Protein AF-A0A286FG93-F1 (afdb_monomer)

Foldseek 3Di:
DWWKKKKFAFAQQATDFFDPVLVCVLQQVFWVVGADPDAGDQKTKGADPVRWIWIWHDHRRMIITTPGDADCSLQSSLSSCVVRVIWMGTPPWQIEHQDLVSLSRHNDPVNSVRHDHDHPVRRGSVVVCCGNPNDPDDPDADDADDAPAEPCPPFKDADQAAAPQPRDRRRMWGRAQKDAPQQDRTRHGLVCLQVLSSCVPGVIFQADAEDDDAPPVQVCCNTRRDHHDHAPDRDYFYDDPRHTWHWDDFDDPPPHRQKTWTAHPPPRDIDMDGPDD

Sequence (277 aa):
MSYPIHVLKFRDGEPVPMKEAVIREVLGPVTVGGMPDRGLPEWWNLRTPDGGEAEVYGDATSLSFTHVSSGLVLDALAELARRAGAVIMPHECPVLLQREHDRRHLPDDDMRAHAVVVPHAGWSGRAIEQVVRPLPEPPQRPVLPRFAYHSLVGVVAPADEPCVCCGQVRGWVYTGPVFGAEAPDAGICPYCIAFGKAAARYGATFNDVIDGDVPDEVARGILERTPGIPSWQSPRWLTHCGDAAEYLEALDADGQPASYLFRCRVCGTSLAYSDFT

Nearest PDB structures (foldseek):
  5utx-assembly1_B  TM=7.882E-01  e=4.533E+00  Vibrio vulnificus CMCP6
  7kek-assembly1_F  TM=3.414E-01  e=3.427E-01  Tetrahymena thermophila
  7z9d-assembly1_A  TM=2.743E-01  e=4.627E-01  Deinococcus radiodurans R1 = ATCC 13939 = DSM 20539
  7s77-assembly2_B  TM=3.037E-01  e=1.010E+00  Homo sapiens
  7b5h-assembly1_AD  TM=2.451E-01  e=2.342E+00  Nostoc sp. PCC 7120 = FACHB-418

Solvent-accessible surface area (backbone atoms only — not comparable to full-atom values): 15339 Å² total; per-residue (Å²): 136,67,69,42,35,32,45,35,22,58,53,82,35,39,76,37,69,38,58,60,68,55,52,44,70,55,47,32,87,28,27,61,93,53,67,66,98,69,72,78,62,70,59,52,42,38,46,34,98,88,70,12,33,29,39,38,35,53,50,54,41,42,34,39,33,30,63,66,40,71,60,61,39,33,33,47,54,36,50,38,24,61,76,55,66,28,31,41,39,41,65,100,43,62,34,40,29,61,43,74,80,57,43,74,18,43,67,48,71,66,60,41,73,55,39,42,68,39,46,74,95,58,60,36,19,65,51,52,40,47,63,80,55,58,68,78,75,75,79,83,58,65,83,77,77,86,46,92,44,38,69,61,66,92,27,64,43,85,33,81,62,53,16,74,75,77,66,49,64,52,40,40,28,34,68,35,53,62,43,42,97,69,37,67,84,60,43,41,27,59,61,35,32,61,70,32,48,39,22,75,73,30,64,22,28,25,48,84,44,66,50,69,80,53,55,70,70,55,51,49,39,46,26,31,29,29,83,22,78,82,59,96,64,89,60,68,44,53,51,47,97,67,36,68,26,21,40,55,47,69,43,56,86,82,86,48,78,45,30,42,39,29,30,24,78,86,83,62,51,77,44,73,56,54,90,74,130

Secondary structure (DSSP, 8-state):
-PPPEEEEEEETTEEEPPPHHHHHHHHGGGBTT---SSS--SEEEEE-TTS-EEEEEE-SSEEEEESPPSSHHHHHHHHHHHHHT-EEEETTSPPEES-GGGGGGSSSHHHHHH-EE--TTT-SHHHHHHHHSPPPPPP-PPPPPPBTTB--TTSEEE--SBPTTT--B-SEEE-S--B-TTS-SS---HHHHHTTHHHHHH--BS--EEES---HHHHHHHHHHSPPP--SS--EEEEETTEEPEEEEEEESSSSEEEEEEE-TTT--EEEEES--

pLDDT: mean 92.21, std 9.29, range [46.75, 98.31]

Radius of gyration: 30.65 Å; Cα contacts (8 Å, |Δi|>4): 588; chains: 1; bounding box: 71×35×83 Å

Structure (mmCIF, N/CA/C/O backbone):
data_AF-A0A286FG93-F1
#
_entry.id   AF-A0A286FG93-F1
#
loop_
_atom_site.group_PDB
_atom_site.id
_atom_site.type_symbol
_atom_site.label_atom_id
_atom_site.label_alt_id
_atom_site.label_comp_id
_atom_site.label_asym_id
_atom_site.label_entity_id
_atom_site.label_seq_id
_atom_site.pdbx_PDB_ins_code
_atom_site.Cartn_x
_atom_site.Cartn_y
_atom_site.Cartn_z
_atom_site.occupancy
_atom_site.B_iso_or_equiv
_atom_site.auth_seq_id
_atom_site.auth_comp_id
_atom_site.auth_asym_id
_atom_site.auth_atom_id
_atom_site.pdbx_PDB_model_num
ATOM 1 N N . MET A 1 1 ? -10.179 16.023 19.016 1.00 48.09 1 MET A N 1
ATOM 2 C CA . MET A 1 1 ? -11.496 15.391 19.234 1.00 48.09 1 MET A CA 1
ATOM 3 C C . MET A 1 1 ? -11.282 13.894 19.150 1.00 48.09 1 MET A C 1
ATOM 5 O O . MET A 1 1 ? -10.662 13.468 18.183 1.00 48.09 1 MET A O 1
ATOM 9 N N . SER A 1 2 ? -11.664 13.126 20.172 1.00 72.19 2 SER A N 1
ATOM 10 C CA . SER A 1 2 ? -11.659 11.665 20.077 1.00 72.19 2 SER A CA 1
ATOM 11 C C . SER A 1 2 ? -13.006 11.204 19.537 1.00 72.19 2 SER A C 1
ATOM 13 O O . SER A 1 2 ? -14.052 11.666 19.983 1.00 72.19 2 SER A O 1
ATOM 15 N N . TYR A 1 3 ? -12.965 10.344 18.527 1.00 84.00 3 TYR A N 1
ATOM 16 C CA . TYR A 1 3 ? -14.159 9.745 17.952 1.00 84.00 3 TYR A CA 1
ATOM 17 C C . TYR A 1 3 ? -14.477 8.464 18.727 1.00 84.00 3 TYR A C 1
ATOM 19 O O . TYR A 1 3 ? -13.581 7.621 18.854 1.00 84.00 3 TYR A O 1
ATOM 27 N N . PRO A 1 4 ? -15.687 8.323 19.295 1.00 92.75 4 PRO A N 1
ATOM 28 C CA . PRO A 1 4 ? -16.016 7.164 20.104 1.00 92.75 4 PRO A CA 1
ATOM 29 C C . PRO A 1 4 ? -16.112 5.895 19.251 1.00 92.75 4 PRO A C 1
ATOM 31 O O . PRO A 1 4 ? -16.536 5.920 18.093 1.00 92.75 4 PRO A O 1
ATOM 34 N N . ILE A 1 5 ? -15.748 4.769 19.854 1.00 97.12 5 ILE A N 1
ATOM 35 C CA . ILE A 1 5 ? -16.064 3.433 19.356 1.00 97.12 5 ILE A CA 1
ATOM 36 C C . ILE A 1 5 ? -17.076 2.835 20.320 1.00 97.12 5 ILE A C 1
ATOM 38 O O . ILE A 1 5 ? -16.811 2.773 21.517 1.00 97.12 5 ILE A O 1
ATOM 42 N N . HIS A 1 6 ? -18.218 2.375 19.822 1.00 97.56 6 HIS A N 1
ATOM 43 C CA . HIS A 1 6 ? -19.204 1.698 20.654 1.00 97.56 6 HIS A CA 1
ATOM 44 C C . HIS A 1 6 ? -19.141 0.181 20.481 1.00 97.56 6 HIS A C 1
ATOM 46 O O . HIS A 1 6 ? -18.961 -0.324 19.372 1.00 97.56 6 HIS A O 1
ATOM 52 N N . VAL A 1 7 ? -19.336 -0.550 21.576 1.00 98.06 7 VAL A N 1
ATOM 53 C CA . VAL A 1 7 ? -19.551 -2.001 21.559 1.00 98.06 7 VAL A CA 1
ATOM 54 C C . VAL A 1 7 ? -20.953 -2.273 22.085 1.00 98.06 7 VAL A C 1
ATOM 56 O O . VAL A 1 7 ? -21.236 -2.053 23.265 1.00 98.06 7 VAL A O 1
ATOM 59 N N . LEU A 1 8 ? -21.830 -2.743 21.196 1.00 97.38 8 LEU A N 1
ATOM 60 C CA . LEU A 1 8 ? -23.232 -3.038 21.496 1.00 97.38 8 LEU A CA 1
ATOM 61 C C . LEU A 1 8 ? -23.600 -4.430 21.019 1.00 97.38 8 LEU A C 1
ATOM 63 O O . LEU A 1 8 ? -23.116 -4.913 19.997 1.00 97.38 8 LEU A O 1
ATOM 67 N N . LYS A 1 9 ? -24.528 -5.066 21.719 1.00 97.69 9 LYS A N 1
ATOM 68 C CA . LYS A 1 9 ? -25.164 -6.286 21.240 1.00 97.69 9 LYS A CA 1
ATOM 69 C C . LYS A 1 9 ? -26.571 -5.959 20.786 1.00 97.69 9 LYS A C 1
ATOM 71 O O . LYS A 1 9 ? -27.326 -5.391 21.559 1.00 97.69 9 LYS A O 1
ATOM 76 N N . PHE A 1 10 ? -26.939 -6.379 19.581 1.00 97.56 10 PHE A N 1
ATOM 77 C CA . PHE A 1 10 ? -28.299 -6.211 19.082 1.00 97.56 10 PHE A CA 1
ATOM 78 C C . PHE A 1 10 ? -29.059 -7.531 19.042 1.00 97.56 10 PHE A C 1
ATOM 80 O O . PHE A 1 10 ? -28.488 -8.601 18.808 1.00 97.56 10 PHE A O 1
ATOM 87 N N . ARG A 1 11 ? -30.371 -7.440 19.236 1.00 96.69 11 ARG A N 1
ATOM 88 C CA . ARG A 1 11 ? -31.322 -8.508 18.965 1.00 96.69 11 ARG A CA 1
ATOM 89 C C . ARG A 1 11 ? -32.591 -7.896 18.398 1.00 96.69 11 ARG A C 1
ATOM 91 O O . ARG A 1 11 ? -33.249 -7.105 19.056 1.00 96.69 11 ARG A O 1
ATOM 98 N N . ASP A 1 12 ? -32.922 -8.320 17.185 1.00 95.62 12 ASP A N 1
ATOM 99 C CA . ASP A 1 12 ? -34.157 -7.941 16.487 1.00 95.62 12 ASP A CA 1
ATOM 100 C C . ASP A 1 12 ? -34.341 -6.414 16.392 1.00 95.62 12 ASP A C 1
ATOM 102 O O . ASP A 1 12 ? -35.441 -5.896 16.537 1.00 95.62 12 ASP A O 1
ATOM 106 N N . GLY A 1 13 ? -33.233 -5.706 16.149 1.00 95.56 13 GLY A N 1
ATOM 107 C CA . GLY A 1 13 ? -33.169 -4.254 16.014 1.00 95.56 13 GLY A CA 1
ATOM 108 C C . GLY A 1 13 ? -32.887 -3.500 17.313 1.00 95.56 13 GLY A C 1
ATOM 109 O O . GLY A 1 13 ? -32.477 -2.348 17.258 1.00 95.56 13 GLY A O 1
ATOM 110 N N . GLU A 1 14 ? -33.017 -4.146 18.471 1.00 96.94 14 GLU A N 1
ATOM 111 C CA . GLU A 1 14 ? -32.882 -3.483 19.769 1.00 96.94 14 GLU A CA 1
ATOM 112 C C . GLU A 1 14 ? -31.540 -3.801 20.443 1.00 96.94 14 GLU A C 1
ATOM 114 O O . GLU A 1 14 ? -31.080 -4.952 20.396 1.00 96.94 14 GLU A O 1
ATOM 119 N N . PRO A 1 15 ? -30.893 -2.821 21.100 1.00 97.00 15 PRO A N 1
ATOM 120 C CA . PRO A 1 15 ? -29.720 -3.081 21.913 1.00 97.00 15 PRO A CA 1
ATOM 121 C C . PRO A 1 15 ? -30.116 -3.896 23.151 1.00 97.00 15 PRO A C 1
ATOM 123 O O . PRO A 1 15 ? -31.071 -3.585 23.862 1.00 97.00 15 PRO A O 1
ATOM 126 N N . VAL A 1 16 ? -29.370 -4.964 23.417 1.00 97.94 16 VAL A N 1
ATOM 127 C CA . VAL A 1 16 ? -29.590 -5.862 24.552 1.00 97.94 16 VAL A CA 1
ATOM 128 C C . VAL A 1 16 ? -28.347 -5.934 25.439 1.00 97.94 16 VAL A C 1
ATOM 130 O O . VAL A 1 16 ? -27.227 -5.883 24.926 1.00 97.94 16 VAL A O 1
ATOM 133 N N . PRO A 1 17 ? -28.504 -6.134 26.760 1.00 97.69 17 PRO A N 1
ATOM 134 C CA . PRO A 1 17 ? -27.367 -6.239 27.664 1.00 97.69 17 PRO A CA 1
ATOM 135 C C . PRO A 1 17 ? -26.399 -7.369 27.288 1.00 97.69 17 PRO A C 1
ATOM 137 O O . PRO A 1 17 ? -26.772 -8.538 27.128 1.00 97.69 17 PRO A O 1
ATOM 140 N N . MET A 1 18 ? -25.118 -7.027 27.202 1.00 97.56 18 MET A N 1
ATOM 141 C CA . MET A 1 18 ? -24.007 -7.964 27.251 1.00 97.56 18 MET A CA 1
ATOM 142 C C . MET A 1 18 ? -23.896 -8.564 28.657 1.00 97.56 18 MET A C 1
ATOM 144 O O . MET A 1 18 ? -24.319 -7.986 29.657 1.00 97.56 18 MET A O 1
ATOM 148 N N . LYS A 1 19 ? -23.308 -9.758 28.762 1.00 96.81 19 LYS A N 1
ATOM 149 C CA . LYS A 1 19 ? -23.090 -10.382 30.071 1.00 96.81 19 LYS A CA 1
ATOM 150 C C . LYS A 1 19 ? -22.015 -9.603 30.828 1.00 96.81 19 LYS A C 1
ATOM 152 O O . LYS A 1 19 ? -20.870 -9.587 30.386 1.00 96.81 19 LYS A O 1
ATOM 157 N N . GLU A 1 20 ? -22.352 -9.057 31.995 1.00 95.81 20 GLU A N 1
ATOM 158 C CA . GLU A 1 20 ? -21.404 -8.316 32.842 1.00 95.81 20 GLU A CA 1
ATOM 159 C C . GLU A 1 20 ? -20.143 -9.136 33.159 1.00 95.81 20 GLU A C 1
ATOM 161 O O . GLU A 1 20 ? -19.036 -8.614 33.088 1.00 95.81 20 GLU A O 1
ATOM 166 N N . ALA A 1 21 ? -20.286 -10.443 33.408 1.00 95.88 21 ALA A N 1
ATOM 167 C CA . ALA A 1 21 ? -19.149 -11.343 33.619 1.00 95.88 21 ALA A CA 1
ATOM 168 C C . ALA A 1 21 ? -18.143 -11.318 32.452 1.00 95.88 21 ALA A C 1
ATOM 170 O O . ALA A 1 21 ? -16.941 -11.274 32.680 1.00 95.88 21 ALA A O 1
ATOM 171 N N . VAL A 1 22 ? -18.622 -11.261 31.203 1.00 97.56 22 VAL A N 1
ATOM 172 C CA . VAL A 1 22 ? -17.748 -11.186 30.021 1.00 97.56 22 VAL A CA 1
ATOM 173 C C . VAL A 1 22 ? -17.029 -9.840 29.958 1.00 97.56 22 VAL A C 1
ATOM 175 O O . VAL A 1 22 ? -15.828 -9.814 29.704 1.00 97.56 22 VAL A O 1
ATOM 178 N N . ILE A 1 23 ? -17.735 -8.737 30.229 1.00 97.44 23 ILE A N 1
ATOM 179 C CA . ILE A 1 23 ? -17.136 -7.392 30.269 1.00 97.44 23 ILE A CA 1
ATOM 180 C C . ILE A 1 23 ? -16.004 -7.357 31.300 1.00 97.44 23 ILE A C 1
ATOM 182 O O . ILE A 1 23 ? -14.900 -6.908 30.997 1.00 97.44 23 ILE A O 1
ATOM 186 N N . ARG A 1 24 ? -16.257 -7.890 32.498 1.00 96.19 24 ARG A N 1
ATOM 187 C CA . ARG A 1 24 ? -15.284 -7.945 33.594 1.00 96.19 24 ARG A CA 1
ATOM 188 C C . ARG A 1 24 ? -14.077 -8.808 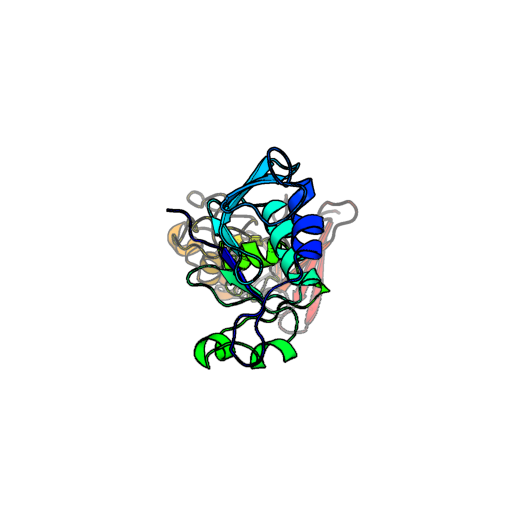33.278 1.00 96.19 24 ARG A C 1
ATOM 190 O O . ARG A 1 24 ? -12.954 -8.399 33.538 1.00 96.19 24 ARG A O 1
ATOM 197 N N . GLU A 1 25 ? -14.300 -9.991 32.722 1.00 96.88 25 GLU A N 1
ATOM 198 C CA . GLU A 1 25 ? -13.216 -10.909 32.380 1.00 96.88 25 GLU A CA 1
ATOM 199 C C . GLU A 1 25 ? -12.293 -10.343 31.296 1.00 96.88 25 GLU A C 1
ATOM 201 O O . GLU A 1 25 ? -11.093 -10.597 31.339 1.00 96.88 25 GLU A O 1
ATOM 206 N N . VAL A 1 26 ? -12.830 -9.580 30.336 1.00 97.69 26 VAL A N 1
ATOM 207 C CA . VAL A 1 26 ? -12.033 -9.006 29.240 1.00 97.69 26 VAL A CA 1
ATOM 208 C C . VAL A 1 26 ? -11.388 -7.677 29.636 1.00 97.69 26 VAL A C 1
ATOM 210 O O . VAL A 1 26 ? -10.193 -7.494 29.423 1.00 97.69 26 VAL A O 1
ATOM 213 N N . LEU A 1 27 ? -12.151 -6.745 30.215 1.00 97.44 27 LEU A N 1
ATOM 214 C CA . LEU A 1 27 ? -11.670 -5.384 30.492 1.00 97.44 27 LEU A CA 1
ATOM 215 C C . LEU A 1 27 ? -11.086 -5.214 31.897 1.00 97.44 27 LEU A C 1
ATOM 217 O O . LEU A 1 27 ? -10.276 -4.316 32.120 1.00 97.44 27 LEU A O 1
ATOM 221 N N . GLY A 1 28 ? -11.479 -6.051 32.857 1.00 96.19 28 GLY A N 1
ATOM 222 C CA . GLY A 1 28 ? -11.021 -5.964 34.245 1.00 96.19 28 GLY A CA 1
ATOM 223 C C . GLY A 1 28 ? -9.499 -6.033 34.403 1.00 96.19 28 GLY A C 1
ATOM 224 O O . GLY A 1 28 ? -8.956 -5.175 35.098 1.00 96.19 28 GLY A O 1
ATOM 225 N N . PRO A 1 29 ? -8.784 -6.956 33.723 1.00 96.56 29 PRO A N 1
ATOM 226 C CA . PRO A 1 29 ? -7.322 -7.034 33.792 1.00 96.56 29 PRO A CA 1
ATOM 227 C C . PRO A 1 29 ? -6.590 -5.773 33.317 1.00 96.56 29 PRO A C 1
ATOM 229 O O . PRO A 1 29 ? -5.442 -5.559 33.694 1.00 96.56 29 PRO A O 1
ATOM 232 N N . VAL A 1 30 ? -7.241 -4.956 32.486 1.00 96.94 30 VAL A N 1
ATOM 233 C CA . VAL A 1 30 ? -6.669 -3.733 31.903 1.00 96.94 30 VAL A CA 1
ATOM 234 C C . VAL A 1 30 ? -7.324 -2.465 32.453 1.00 96.94 30 VAL A C 1
ATOM 236 O O . VAL A 1 30 ? -6.984 -1.371 32.023 1.00 96.94 30 VAL A O 1
ATOM 239 N N . THR A 1 31 ? -8.238 -2.579 33.421 1.00 97.69 31 THR A N 1
ATOM 240 C CA . THR A 1 31 ? -8.856 -1.428 34.092 1.00 97.69 31 THR A CA 1
ATOM 241 C C . THR A 1 31 ? -7.883 -0.808 35.090 1.00 97.69 31 THR A C 1
ATOM 243 O O . THR A 1 31 ? -7.416 -1.459 36.028 1.00 97.69 31 THR A O 1
ATOM 246 N N . VAL A 1 32 ? -7.604 0.481 34.918 1.00 96.69 32 VAL A N 1
ATOM 247 C CA . VAL A 1 32 ? -6.745 1.254 35.818 1.00 96.69 32 VAL A CA 1
ATOM 248 C C . VAL A 1 32 ? -7.408 1.354 37.190 1.00 96.69 32 VAL A C 1
ATOM 250 O O . VAL A 1 32 ? -8.547 1.794 37.305 1.00 96.69 32 VAL A O 1
ATOM 253 N N . GLY A 1 33 ? -6.687 0.953 38.239 1.00 93.38 33 GLY A N 1
ATOM 254 C CA . GLY A 1 33 ? -7.211 0.933 39.610 1.00 93.38 33 GLY A CA 1
ATOM 255 C C . GLY A 1 33 ? -8.085 -0.282 39.946 1.00 93.38 33 GLY A C 1
ATOM 256 O O . GLY A 1 33 ? -8.496 -0.417 41.095 1.00 93.38 33 GLY A O 1
ATOM 257 N N . GLY A 1 34 ? -8.303 -1.189 38.986 1.00 91.50 34 GLY A N 1
ATOM 258 C CA . GLY A 1 34 ? -9.131 -2.383 39.153 1.00 91.50 34 GLY A CA 1
ATOM 259 C C . GLY A 1 34 ? -10.633 -2.113 39.023 1.00 91.50 34 GLY A C 1
ATOM 260 O O . GLY A 1 34 ? -11.105 -0.985 39.138 1.00 91.50 34 GLY A O 1
ATOM 261 N N . MET A 1 35 ? -11.401 -3.173 38.760 1.00 91.56 35 MET A N 1
ATOM 262 C CA . MET A 1 35 ? -12.865 -3.102 38.742 1.00 91.56 35 MET A CA 1
ATOM 263 C C . MET A 1 35 ? -13.461 -3.286 40.148 1.00 91.56 35 MET A C 1
ATOM 265 O O . MET A 1 35 ? -12.918 -4.058 40.936 1.00 91.56 35 MET A O 1
ATOM 269 N N . PRO A 1 36 ? -14.613 -2.658 40.448 1.00 89.25 36 PRO A N 1
ATOM 270 C CA . PRO A 1 36 ? -15.353 -2.892 41.689 1.00 89.25 36 PRO A CA 1
ATOM 271 C C . PRO A 1 36 ? -15.905 -4.324 41.753 1.00 89.25 36 PRO A C 1
ATOM 273 O O . PRO A 1 36 ? -16.170 -4.927 40.717 1.00 89.25 36 PRO A O 1
ATOM 276 N N . ASP A 1 37 ? -16.171 -4.854 42.950 1.00 85.88 37 ASP A N 1
ATOM 277 C CA . ASP A 1 37 ? -16.651 -6.238 43.138 1.00 85.88 37 ASP A CA 1
ATOM 278 C C . ASP A 1 37 ? -18.033 -6.520 42.514 1.00 85.88 37 ASP A C 1
ATOM 280 O O . ASP A 1 37 ? -18.364 -7.669 42.211 1.00 85.88 37 ASP A O 1
ATOM 284 N N . ARG A 1 38 ? -18.874 -5.487 42.349 1.00 85.56 38 ARG A N 1
ATOM 285 C CA . ARG A 1 38 ? -20.237 -5.580 41.794 1.00 85.56 38 ARG A CA 1
ATOM 286 C C . ARG A 1 38 ? -20.589 -4.338 40.980 1.00 85.56 38 ARG A C 1
ATOM 288 O O . ARG A 1 38 ? -20.212 -3.240 41.372 1.00 85.56 38 ARG A O 1
ATOM 295 N N . GLY A 1 39 ? -21.353 -4.525 39.899 1.00 87.31 39 GLY A N 1
ATOM 296 C CA . GLY A 1 39 ? -21.730 -3.466 38.957 1.00 87.31 39 GLY A CA 1
ATOM 297 C C . GLY A 1 39 ? -20.559 -2.889 38.150 1.00 87.31 39 GLY A C 1
ATOM 298 O O . GLY A 1 39 ? -19.400 -2.948 38.560 1.00 87.31 39 GLY A O 1
ATOM 299 N N . LEU A 1 40 ? -20.843 -2.336 36.977 1.00 91.31 40 LEU A N 1
ATOM 300 C CA . LEU A 1 40 ? -19.832 -1.607 36.210 1.00 91.31 40 LEU A CA 1
ATOM 301 C C . LEU A 1 40 ? -19.673 -0.187 36.780 1.00 91.31 40 LEU A C 1
ATOM 303 O O . LEU A 1 40 ? -20.668 0.383 37.237 1.00 91.31 40 LEU A O 1
ATOM 307 N N . PRO A 1 41 ? -18.457 0.389 36.782 1.00 91.38 41 PRO A N 1
ATOM 308 C CA . PRO A 1 41 ? -18.292 1.813 37.056 1.00 91.38 41 PRO A CA 1
ATOM 309 C C . PRO A 1 41 ? -19.068 2.647 36.031 1.00 91.38 41 PRO A C 1
ATOM 311 O O . PRO A 1 41 ? -19.258 2.214 34.901 1.00 91.38 41 PRO A O 1
ATOM 314 N N . GLU A 1 42 ? -19.472 3.861 36.397 1.00 87.81 42 GLU A N 1
ATOM 315 C CA . GLU A 1 42 ? -20.089 4.799 35.444 1.00 87.81 42 GLU A CA 1
ATOM 316 C C . GLU A 1 42 ? -19.097 5.230 34.349 1.00 87.81 42 GLU A C 1
ATOM 318 O O . GLU A 1 42 ? -19.459 5.388 33.181 1.00 87.81 42 GLU A O 1
ATOM 323 N N . TRP A 1 43 ? -17.828 5.379 34.736 1.00 93.75 43 TRP A N 1
ATOM 324 C CA . TRP A 1 43 ? -16.703 5.631 33.847 1.00 93.75 43 TRP A CA 1
ATOM 325 C C . TRP A 1 43 ? -15.426 5.015 34.431 1.00 93.75 43 TRP A C 1
ATOM 327 O O . TRP A 1 43 ? -15.278 4.923 35.655 1.00 93.75 43 TRP A O 1
ATOM 337 N N . TRP A 1 44 ? -14.504 4.572 33.578 1.00 97.25 44 TRP A N 1
ATOM 338 C CA . TRP A 1 44 ? -13.196 4.068 34.004 1.00 97.25 44 TRP A CA 1
ATOM 339 C C . TRP A 1 44 ? -12.167 4.142 32.875 1.00 97.25 44 TRP A C 1
ATOM 341 O O . TRP A 1 44 ? -12.513 4.278 31.705 1.00 97.25 44 TRP A O 1
ATOM 351 N N . ASN A 1 45 ? -10.887 4.028 33.230 1.00 97.75 45 ASN A N 1
ATOM 352 C CA . ASN A 1 45 ? -9.784 4.044 32.272 1.00 97.75 45 ASN A CA 1
ATOM 353 C C . ASN A 1 45 ? -9.251 2.636 32.025 1.00 97.75 45 ASN A C 1
ATOM 355 O O . ASN A 1 45 ? -9.152 1.830 32.954 1.00 97.75 45 ASN A O 1
ATOM 359 N N . LEU A 1 46 ? -8.840 2.370 30.790 1.00 98.06 46 LEU A N 1
ATOM 360 C CA . LEU A 1 46 ? -8.080 1.191 30.407 1.00 98.06 46 LEU A CA 1
ATOM 361 C C . LEU A 1 46 ? -6.621 1.560 30.162 1.00 98.06 46 LEU A C 1
ATOM 363 O O . LEU A 1 46 ? -6.330 2.608 29.586 1.00 98.06 46 LEU A O 1
ATOM 367 N N . ARG A 1 47 ? -5.714 0.664 30.546 1.00 97.69 47 ARG A N 1
ATOM 368 C CA . ARG A 1 47 ? -4.314 0.691 30.131 1.00 97.69 47 ARG A CA 1
ATOM 369 C C . ARG A 1 47 ? -3.825 -0.724 29.844 1.00 97.69 47 ARG A C 1
ATOM 371 O O . ARG A 1 47 ? -3.833 -1.580 30.728 1.00 97.69 47 ARG A O 1
ATOM 378 N N . THR A 1 48 ? -3.391 -0.967 28.614 1.00 97.38 48 THR A N 1
ATOM 379 C CA . THR A 1 48 ? -2.852 -2.255 28.167 1.00 97.38 48 THR A CA 1
ATOM 380 C C . THR A 1 48 ? -1.325 -2.327 28.331 1.00 97.38 48 THR A C 1
ATOM 382 O O . THR A 1 48 ? -0.671 -1.291 28.476 1.00 97.38 48 THR A O 1
ATOM 385 N N . PRO A 1 49 ? -0.716 -3.534 28.340 1.00 96.12 49 PRO A N 1
ATOM 386 C CA . PRO A 1 49 ? 0.727 -3.697 28.576 1.00 96.12 49 PRO A CA 1
ATOM 387 C C . PRO A 1 49 ? 1.648 -3.004 27.561 1.00 96.12 49 PRO A C 1
ATOM 389 O O . PRO A 1 49 ? 2.784 -2.682 27.893 1.00 96.12 49 PRO A O 1
ATOM 392 N N . ASP A 1 50 ? 1.170 -2.768 26.340 1.00 95.31 50 ASP A N 1
ATOM 393 C CA . ASP A 1 50 ? 1.867 -2.016 25.287 1.00 95.31 50 ASP A CA 1
ATOM 394 C C . ASP A 1 50 ? 1.736 -0.488 25.443 1.00 95.31 50 ASP A C 1
ATOM 396 O O . ASP A 1 50 ? 2.218 0.262 24.598 1.00 95.31 50 ASP A O 1
ATOM 400 N N . GLY A 1 51 ? 1.094 -0.020 26.518 1.00 94.50 51 GLY A N 1
ATOM 401 C CA . GLY A 1 51 ? 0.841 1.396 26.773 1.00 94.50 51 GLY A CA 1
ATOM 402 C C . GLY A 1 51 ? -0.391 1.952 26.058 1.00 94.50 51 GLY A C 1
ATOM 403 O O . GLY A 1 51 ? -0.610 3.159 26.119 1.00 94.50 51 GLY A O 1
ATOM 404 N N . GLY A 1 52 ? -1.194 1.111 25.396 1.00 94.81 52 GLY A N 1
ATOM 405 C CA . GLY A 1 52 ? -2.483 1.511 24.832 1.00 94.81 52 GLY A CA 1
ATOM 406 C C . GLY A 1 52 ? -3.468 1.951 25.918 1.00 94.81 52 GLY A C 1
ATOM 407 O O . GLY A 1 52 ? -3.483 1.408 27.022 1.00 94.81 52 GLY A O 1
ATOM 408 N N . GLU A 1 53 ? -4.298 2.946 25.612 1.00 96.88 53 GLU A N 1
ATOM 409 C CA . GLU A 1 53 ? -5.235 3.559 26.555 1.00 96.88 53 GLU A CA 1
ATOM 410 C C . GLU A 1 53 ? -6.606 3.746 25.910 1.00 96.88 53 GLU A C 1
ATOM 412 O O . GLU A 1 53 ? -6.719 3.847 24.685 1.00 96.88 53 GLU A O 1
ATOM 417 N N . ALA A 1 54 ? -7.642 3.768 26.743 1.00 97.38 54 ALA A N 1
ATOM 418 C CA . ALA A 1 54 ? -8.986 4.195 26.378 1.00 97.38 54 ALA A CA 1
ATOM 419 C C . ALA A 1 54 ? -9.752 4.618 27.635 1.00 97.38 54 ALA A C 1
ATOM 421 O O . ALA A 1 54 ? -9.540 4.072 28.717 1.00 97.38 54 ALA A O 1
ATOM 422 N N . GLU A 1 55 ? -10.687 5.540 27.476 1.00 97.56 55 GLU A N 1
ATOM 423 C CA . GLU A 1 55 ? -11.715 5.844 28.470 1.00 97.56 55 GLU A CA 1
ATOM 424 C C . GLU A 1 55 ? -12.981 5.070 28.121 1.00 97.56 55 GLU A C 1
ATOM 426 O O . GLU A 1 55 ? -13.349 4.986 26.949 1.00 97.56 55 GLU A O 1
ATOM 431 N N . VAL A 1 56 ? -13.648 4.506 29.124 1.00 97.56 56 VAL A N 1
ATOM 432 C CA . VAL A 1 56 ? -14.879 3.734 28.949 1.00 97.56 56 VAL A CA 1
ATOM 433 C C . VAL A 1 56 ? -16.018 4.397 29.701 1.00 97.56 56 VAL A C 1
ATOM 435 O O . VAL A 1 56 ? -15.857 4.786 30.857 1.00 97.56 56 VAL A O 1
ATOM 438 N N . TYR A 1 57 ? -17.173 4.470 29.048 1.00 95.50 57 TYR A N 1
ATOM 439 C CA . TYR A 1 57 ? -18.427 4.978 29.594 1.00 95.50 57 TYR A CA 1
ATOM 440 C C . TYR A 1 57 ? -19.573 4.014 29.297 1.00 95.50 57 TYR A C 1
ATOM 442 O O . TYR A 1 57 ? -19.560 3.317 28.277 1.00 95.50 57 TYR A O 1
ATOM 450 N N . GLY A 1 58 ? -20.608 4.061 30.132 1.00 93.38 58 GLY A N 1
ATOM 451 C CA . GLY A 1 58 ? -21.879 3.388 29.883 1.00 93.38 58 GLY A CA 1
ATOM 452 C C . GLY A 1 58 ? -22.082 2.150 30.747 1.00 93.38 58 GLY A C 1
ATOM 453 O O . GLY A 1 58 ? -21.627 2.085 31.886 1.00 93.38 58 GLY A O 1
ATOM 454 N N . ASP A 1 59 ? -22.816 1.178 30.217 1.00 94.62 59 ASP A N 1
ATOM 455 C CA . ASP A 1 59 ? -23.279 0.015 30.968 1.00 94.62 59 ASP A CA 1
ATOM 456 C C . ASP A 1 59 ? -23.240 -1.270 30.128 1.00 94.62 59 ASP A C 1
ATOM 458 O O . ASP A 1 59 ? -22.674 -1.332 29.036 1.00 94.62 59 ASP A O 1
ATOM 462 N N . ALA A 1 60 ? -23.836 -2.340 30.653 1.00 95.31 60 ALA A N 1
ATOM 463 C CA . ALA A 1 60 ? -23.866 -3.629 29.977 1.00 95.31 60 ALA A CA 1
ATOM 464 C C . ALA A 1 60 ? -24.590 -3.599 28.616 1.00 95.31 60 ALA A C 1
ATOM 466 O O . ALA A 1 60 ? -24.327 -4.460 27.781 1.00 95.31 60 ALA A O 1
ATOM 467 N N . THR A 1 61 ? -25.493 -2.650 28.379 1.00 96.69 61 THR A N 1
ATOM 468 C CA . THR A 1 61 ? -26.246 -2.491 27.126 1.00 96.69 61 THR A CA 1
ATOM 469 C C . THR A 1 61 ? -25.420 -1.771 26.068 1.00 96.69 61 THR A C 1
ATOM 471 O O . THR A 1 61 ? -25.462 -2.145 24.895 1.00 96.69 61 THR A O 1
ATOM 474 N N . SER A 1 62 ? -24.652 -0.762 26.477 1.00 94.94 62 SER A N 1
ATOM 475 C CA . SER A 1 62 ? -23.836 0.046 25.576 1.00 94.94 62 SER A CA 1
ATOM 476 C C . SER A 1 62 ? -22.568 0.519 26.271 1.00 94.94 62 SER A C 1
ATOM 478 O O . SER A 1 62 ? -22.631 1.334 27.192 1.00 94.94 62 SER A O 1
ATOM 480 N N . LEU A 1 63 ? -21.419 0.075 25.761 1.00 97.75 63 LEU A N 1
ATOM 481 C CA . LEU A 1 63 ? -20.116 0.603 26.154 1.00 97.75 63 LEU A CA 1
ATOM 482 C C . LEU A 1 63 ? -19.592 1.546 25.075 1.00 97.75 63 LEU A C 1
ATOM 484 O O . LEU A 1 63 ? -19.525 1.177 23.903 1.00 97.75 63 LEU A O 1
ATOM 488 N N . SER A 1 64 ? -19.217 2.755 25.481 1.00 97.12 64 SER A N 1
ATOM 489 C CA . SER A 1 64 ? -18.571 3.764 24.641 1.00 97.12 64 SER A CA 1
ATOM 490 C C . SER A 1 64 ? -17.107 3.886 25.032 1.00 97.12 64 SER A C 1
ATOM 492 O O . SER A 1 64 ? -16.804 4.057 26.211 1.00 97.12 64 SER A O 1
ATOM 494 N N . PHE A 1 65 ? -16.216 3.820 24.049 1.00 97.50 65 PHE A N 1
ATOM 495 C CA . PHE A 1 65 ? -14.776 3.935 24.225 1.00 97.50 65 PHE A CA 1
ATOM 496 C C . PHE A 1 65 ? -14.277 5.206 23.542 1.00 97.50 65 PHE A C 1
ATOM 498 O O . PHE A 1 65 ? -14.427 5.357 22.330 1.00 97.50 65 PHE A O 1
ATOM 505 N N . THR A 1 66 ? -13.668 6.115 24.296 1.00 96.12 66 THR A N 1
ATOM 506 C CA . THR A 1 66 ? -13.063 7.355 23.784 1.00 96.12 66 THR A CA 1
ATOM 507 C C . THR A 1 66 ? -11.567 7.370 24.054 1.00 96.12 66 THR A C 1
ATOM 509 O O . THR A 1 66 ? -11.035 6.521 24.765 1.00 96.12 66 THR A O 1
ATOM 512 N N . HIS A 1 67 ? -10.864 8.318 23.427 1.00 93.88 67 HIS A N 1
ATOM 513 C CA . HIS A 1 67 ? -9.402 8.437 23.521 1.00 93.88 67 HIS A CA 1
ATOM 514 C C . HIS A 1 67 ? -8.663 7.112 23.247 1.00 93.88 67 HIS A C 1
ATOM 516 O O . HIS A 1 67 ? -7.645 6.822 23.861 1.00 93.88 67 HIS A O 1
ATOM 522 N N . VAL A 1 68 ? -9.187 6.312 22.309 1.00 94.31 68 VAL A N 1
ATOM 523 C CA . VAL A 1 68 ? -8.682 4.966 22.026 1.00 94.31 68 VAL A CA 1
ATOM 524 C C . VAL A 1 68 ? -7.357 5.035 21.262 1.00 94.31 68 VAL A C 1
ATOM 526 O O . VAL A 1 68 ? -7.287 5.527 20.127 1.00 94.31 68 VAL A O 1
ATOM 529 N N . SER A 1 69 ? -6.295 4.535 21.885 1.00 92.56 69 SER A N 1
ATOM 530 C CA . SER A 1 69 ? -4.981 4.361 21.259 1.00 92.56 69 SER A CA 1
ATOM 531 C C . SER A 1 69 ? -4.968 3.190 20.268 1.00 92.56 69 SER A C 1
ATOM 533 O O . SER A 1 69 ? -5.859 2.345 20.253 1.00 92.56 69 SER A O 1
ATOM 535 N N . SER A 1 70 ? -3.942 3.139 19.419 1.00 90.44 70 SER A N 1
ATOM 536 C CA . SER A 1 70 ? -3.640 1.935 18.630 1.00 90.44 70 SER A CA 1
ATOM 537 C C . SER A 1 70 ? -3.131 0.803 19.536 1.00 90.44 70 SER A C 1
ATOM 539 O O . SER A 1 70 ? -2.746 1.054 20.679 1.00 90.44 70 SER A O 1
ATOM 541 N N . GLY A 1 71 ? -3.082 -0.426 19.016 1.00 91.75 71 GLY A N 1
ATOM 542 C CA . GLY A 1 71 ? -2.482 -1.572 19.711 1.00 91.75 71 GLY A CA 1
ATOM 543 C C . GLY A 1 71 ? -3.474 -2.411 20.520 1.00 91.75 71 GLY A C 1
ATOM 544 O O . GLY A 1 71 ? -4.645 -2.535 20.154 1.00 91.75 71 GLY A O 1
ATOM 545 N N . LEU A 1 72 ? -3.004 -2.998 21.625 1.00 96.00 72 LEU A N 1
ATOM 546 C CA . LEU A 1 72 ? -3.710 -4.050 22.369 1.00 96.00 72 LEU A CA 1
ATOM 547 C C . LEU A 1 72 ? -5.039 -3.593 22.979 1.00 96.00 72 LEU A C 1
ATOM 549 O O . LEU A 1 72 ? -5.888 -4.429 23.289 1.00 96.00 72 LEU A O 1
ATOM 553 N N . VAL A 1 73 ? -5.263 -2.287 23.149 1.00 96.56 73 VAL A N 1
ATOM 554 C CA . VAL A 1 73 ? -6.571 -1.779 23.587 1.00 96.56 73 VAL A CA 1
ATOM 555 C C . VAL A 1 73 ? -7.654 -2.077 22.544 1.00 96.56 73 VAL A C 1
ATOM 557 O O . VAL A 1 73 ? -8.747 -2.504 22.907 1.00 96.56 73 VAL A O 1
ATOM 560 N N . LEU A 1 74 ? -7.340 -1.977 21.246 1.00 97.00 74 LEU A N 1
ATOM 561 C CA . LEU A 1 74 ? -8.256 -2.379 20.175 1.00 97.00 74 LEU A CA 1
ATOM 562 C C . LEU A 1 74 ? -8.457 -3.899 20.157 1.00 97.00 74 LEU A C 1
ATOM 564 O O . LEU A 1 74 ? -9.568 -4.359 19.897 1.00 97.00 74 LEU A O 1
ATOM 568 N N . ASP A 1 75 ? -7.430 -4.688 20.486 1.00 97.69 75 ASP A N 1
ATOM 569 C CA . ASP A 1 75 ? -7.585 -6.139 20.653 1.00 97.69 75 ASP A CA 1
ATOM 570 C C . ASP A 1 75 ? -8.505 -6.486 21.832 1.00 97.69 75 ASP A C 1
ATOM 572 O O . ASP A 1 75 ? -9.299 -7.421 21.729 1.00 97.69 75 ASP A O 1
ATOM 576 N N . ALA A 1 76 ? -8.485 -5.708 22.918 1.00 97.75 76 ALA A N 1
ATOM 577 C CA . ALA A 1 76 ? -9.426 -5.875 24.025 1.00 97.75 76 ALA A CA 1
ATOM 578 C C . ALA A 1 76 ? -10.877 -5.572 23.600 1.00 97.75 76 ALA A C 1
ATOM 580 O O . ALA A 1 76 ? -11.790 -6.315 23.970 1.00 97.75 76 ALA A O 1
ATOM 581 N N . LEU A 1 77 ? -11.103 -4.534 22.781 1.00 98.00 77 LEU A N 1
ATOM 582 C CA . LEU A 1 77 ? -12.420 -4.240 22.194 1.00 98.00 77 LEU A CA 1
ATOM 583 C C . LEU A 1 77 ? -12.881 -5.370 21.260 1.00 98.00 77 LEU A C 1
ATOM 585 O O . LEU A 1 77 ? -14.031 -5.812 21.345 1.00 98.00 77 LEU A O 1
ATOM 589 N N . ALA A 1 78 ? -11.982 -5.867 20.404 1.00 97.88 78 ALA A N 1
AT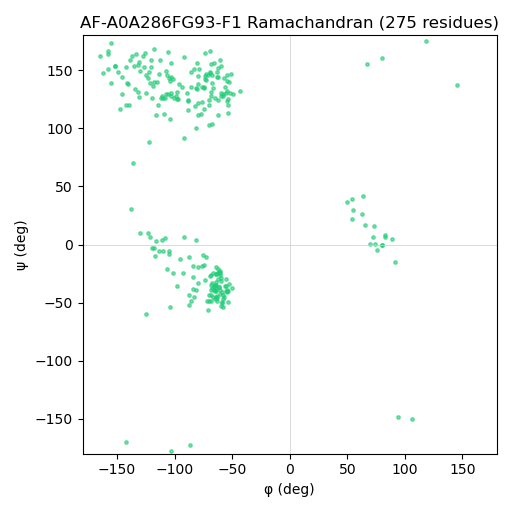OM 590 C CA . ALA A 1 78 ? -12.249 -7.006 19.533 1.00 97.88 78 ALA A CA 1
ATOM 591 C C . ALA A 1 78 ? -12.634 -8.243 20.356 1.00 97.88 78 ALA A C 1
ATOM 593 O O . ALA A 1 78 ? -13.667 -8.864 20.100 1.00 97.88 78 ALA A O 1
ATOM 594 N N . GLU A 1 79 ? -11.856 -8.582 21.381 1.00 97.88 79 GLU A N 1
ATOM 595 C CA . GLU A 1 79 ? -12.111 -9.743 22.231 1.00 97.88 79 GLU A CA 1
ATOM 596 C C . GLU A 1 79 ? -13.426 -9.617 23.008 1.00 97.88 79 GLU A C 1
ATOM 598 O O . GLU A 1 79 ? -14.194 -10.581 23.093 1.00 97.88 79 GLU A O 1
ATOM 603 N N . LEU A 1 80 ? -13.739 -8.422 23.516 1.00 98.31 80 LEU A N 1
ATOM 604 C CA . LEU A 1 80 ? -15.006 -8.154 24.187 1.00 98.31 80 LEU A CA 1
ATOM 605 C C . LEU A 1 80 ? -16.181 -8.418 23.247 1.00 98.31 80 LEU A C 1
ATOM 607 O O . LEU A 1 80 ? -17.084 -9.192 23.579 1.00 98.31 80 LEU A O 1
ATOM 611 N N . ALA A 1 81 ? -16.152 -7.813 22.061 1.00 97.75 81 ALA A N 1
ATOM 612 C CA . ALA A 1 81 ? -17.201 -7.987 21.071 1.00 97.75 81 ALA A CA 1
ATOM 613 C C . ALA A 1 81 ? -17.337 -9.458 20.645 1.00 97.75 81 ALA A C 1
ATOM 615 O O . ALA A 1 81 ? -18.450 -9.991 20.555 1.00 97.75 81 ALA A O 1
ATOM 616 N N . ARG A 1 82 ? -16.207 -10.164 20.501 1.00 96.69 82 ARG A N 1
ATOM 617 C CA . ARG A 1 82 ? -16.159 -11.603 20.214 1.00 96.69 82 ARG A CA 1
ATOM 618 C C . ARG A 1 82 ? -16.883 -12.429 21.267 1.00 96.69 82 ARG A C 1
ATOM 620 O O . ARG A 1 82 ? -17.783 -13.205 20.942 1.00 96.69 82 ARG A O 1
ATOM 627 N N . ARG A 1 83 ? -16.526 -12.254 22.538 1.00 97.38 83 ARG A N 1
ATOM 628 C CA . ARG A 1 83 ? -17.086 -13.047 23.641 1.00 97.38 83 ARG A CA 1
ATOM 629 C C . ARG A 1 83 ? -18.523 -12.668 23.990 1.00 97.38 83 ARG A C 1
ATOM 631 O O . ARG A 1 83 ? -19.286 -13.528 24.434 1.00 97.38 83 ARG A O 1
ATOM 638 N N . ALA A 1 84 ? -18.907 -11.409 23.796 1.00 96.25 84 ALA A N 1
ATOM 639 C CA . ALA A 1 84 ? -20.264 -10.938 24.061 1.00 96.25 84 ALA A CA 1
ATOM 640 C C . ALA A 1 84 ? -21.257 -11.300 22.937 1.00 96.25 84 ALA A C 1
ATOM 642 O O . ALA A 1 84 ? -22.476 -11.326 23.171 1.00 96.25 84 ALA A O 1
ATOM 643 N N . GLY A 1 85 ? -20.750 -11.617 21.737 1.00 95.25 85 GLY A N 1
ATOM 644 C CA . GLY A 1 85 ? -21.557 -11.675 20.517 1.00 95.25 85 GLY A CA 1
ATOM 645 C C . GLY A 1 85 ? -22.113 -10.293 20.181 1.00 95.25 85 GLY A C 1
ATOM 646 O O . GLY A 1 85 ? -23.304 -10.164 19.915 1.00 95.25 85 GLY A O 1
ATOM 647 N N . ALA A 1 86 ? -21.269 -9.275 20.331 1.00 97.19 86 ALA A N 1
ATOM 648 C CA . ALA A 1 86 ? -21.567 -7.875 20.086 1.00 97.19 86 ALA A CA 1
ATOM 649 C C . ALA A 1 86 ? -20.905 -7.409 18.780 1.00 97.19 86 ALA A C 1
ATOM 651 O O . ALA A 1 86 ? -20.035 -8.082 18.217 1.00 97.19 86 ALA A O 1
ATOM 652 N N . VAL A 1 87 ? -21.351 -6.253 18.310 1.00 97.50 87 VAL A N 1
ATOM 653 C CA . VAL A 1 87 ? -20.844 -5.554 17.134 1.00 97.50 87 VAL A CA 1
ATOM 654 C C . VAL A 1 87 ? -19.957 -4.397 17.580 1.00 97.50 87 VAL A C 1
ATOM 656 O O . VAL A 1 87 ? -20.096 -3.897 18.699 1.00 97.50 87 VAL A O 1
ATOM 659 N N . ILE A 1 88 ? -19.053 -3.969 16.704 1.00 98.06 88 ILE A N 1
ATOM 660 C CA . ILE A 1 88 ? -18.215 -2.788 16.933 1.00 98.06 88 ILE A CA 1
ATOM 661 C C . ILE A 1 88 ? -18.703 -1.687 16.007 1.00 98.06 88 ILE A C 1
ATOM 663 O O . ILE A 1 88 ? -18.810 -1.895 14.802 1.00 98.06 88 ILE A O 1
ATOM 667 N N . MET A 1 89 ? -19.008 -0.526 16.570 1.00 96.25 89 MET A N 1
ATOM 668 C CA . MET A 1 89 ? -19.551 0.626 15.860 1.00 96.25 89 MET A CA 1
ATOM 669 C C . MET A 1 89 ? -18.621 1.822 16.050 1.00 96.25 89 MET A C 1
ATOM 671 O O . MET A 1 89 ? -18.781 2.577 17.014 1.00 96.25 89 MET A O 1
ATOM 675 N N . PRO A 1 90 ? -17.615 1.995 15.183 1.00 94.88 90 PRO A N 1
ATOM 676 C CA . PRO A 1 90 ? -16.812 3.202 15.200 1.00 94.88 90 PRO A CA 1
ATOM 677 C C . PRO A 1 90 ? -17.593 4.386 14.618 1.00 94.88 90 PRO A C 1
ATOM 679 O O . PRO A 1 90 ? -18.382 4.222 13.688 1.00 94.88 90 PRO A O 1
ATOM 682 N N . HIS A 1 91 ? -17.374 5.581 15.165 1.00 90.12 91 HIS A N 1
ATOM 683 C CA . HIS A 1 91 ? -18.016 6.807 14.688 1.00 90.12 91 HIS A CA 1
ATOM 684 C C . HIS A 1 91 ? -17.774 7.037 13.187 1.00 90.12 91 HIS A C 1
ATOM 686 O O . HIS A 1 91 ? -16.632 6.981 12.731 1.00 90.12 91 HIS A O 1
ATOM 692 N N . GLU A 1 92 ? -18.848 7.314 12.438 1.00 89.06 92 GLU A N 1
ATOM 693 C CA . GLU A 1 92 ? -18.823 7.571 10.983 1.00 89.06 92 GL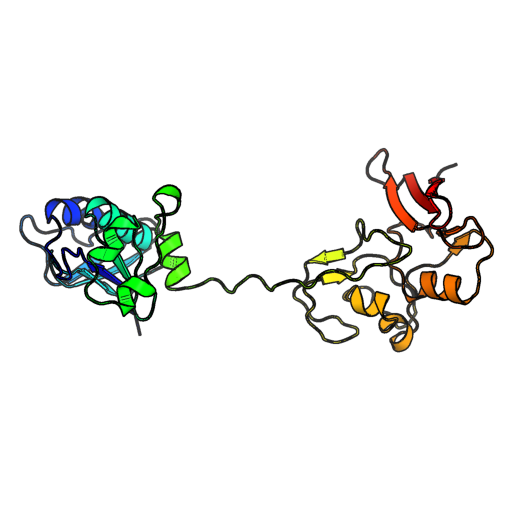U A CA 1
ATOM 694 C C . GLU A 1 92 ? -18.136 6.475 10.145 1.00 89.06 92 GLU A C 1
ATOM 696 O O . GLU A 1 92 ? -17.723 6.709 9.011 1.00 89.06 92 GLU A O 1
ATOM 701 N N . CYS A 1 93 ? -18.038 5.257 10.678 1.00 91.25 93 CYS A N 1
ATOM 702 C CA . CYS A 1 93 ? -17.477 4.107 9.985 1.00 91.25 93 CYS A CA 1
ATOM 703 C C . CYS A 1 93 ? -18.514 2.981 9.872 1.00 91.25 93 CYS A C 1
ATOM 705 O O . CYS A 1 93 ? -19.444 2.904 10.680 1.00 91.25 93 CYS A O 1
ATOM 707 N N . PRO A 1 94 ? -18.336 2.049 8.921 1.00 94.12 94 PRO A N 1
ATOM 708 C CA . PRO A 1 94 ? -19.118 0.823 8.881 1.00 94.12 94 PRO A CA 1
ATOM 709 C C . PRO A 1 94 ? -19.095 0.042 10.201 1.00 94.12 94 PRO A C 1
ATOM 711 O O . PRO A 1 94 ? -18.046 -0.126 10.828 1.00 94.12 94 PRO A O 1
ATOM 714 N N . VAL A 1 95 ? -20.249 -0.508 10.581 1.00 96.06 95 VAL A N 1
ATOM 715 C CA . VAL A 1 95 ? -20.368 -1.439 11.712 1.00 96.06 95 VAL A CA 1
ATOM 716 C C . VAL A 1 95 ? -19.640 -2.737 11.392 1.00 96.06 95 VAL A C 1
ATOM 718 O O . VAL A 1 95 ? -19.827 -3.302 10.315 1.00 96.06 95 VAL A O 1
ATOM 721 N N . LEU A 1 96 ? -18.860 -3.251 12.338 1.00 97.62 96 LEU A N 1
ATOM 722 C CA . LEU A 1 96 ? -18.144 -4.513 12.189 1.00 97.62 96 LEU A CA 1
ATOM 723 C C . LEU A 1 96 ? -18.912 -5.657 12.840 1.00 97.62 96 LEU A C 1
ATOM 725 O O . LEU A 1 96 ? -19.233 -5.630 14.033 1.00 97.62 96 LEU A O 1
ATOM 729 N N . LEU A 1 97 ? -19.163 -6.686 12.036 1.00 96.44 97 LEU A N 1
ATOM 730 C CA . LEU A 1 97 ? -19.844 -7.920 12.407 1.00 96.44 97 LEU A CA 1
ATOM 731 C C . LEU A 1 97 ? -18.875 -9.095 12.330 1.00 96.44 97 LEU A C 1
ATOM 733 O O . LEU A 1 97 ? -18.042 -9.164 11.433 1.00 96.44 97 LEU A O 1
ATOM 737 N N . GLN A 1 98 ? -19.043 -10.079 13.207 1.00 93.00 98 GLN A N 1
ATOM 738 C CA . GLN A 1 98 ? -18.267 -11.323 13.133 1.00 93.00 98 GLN A CA 1
ATOM 739 C C . GLN A 1 98 ? -18.869 -12.339 12.161 1.00 93.00 98 GLN A C 1
ATOM 741 O O . GLN A 1 98 ? -18.173 -13.219 11.649 1.00 93.00 98 GLN A O 1
ATOM 746 N N . ARG A 1 99 ? -20.192 -12.282 11.967 1.00 93.12 99 ARG A N 1
ATOM 747 C CA . ARG A 1 99 ? -20.955 -13.248 11.176 1.00 93.12 99 ARG A CA 1
ATOM 748 C C . ARG A 1 99 ? -22.013 -12.522 10.365 1.00 93.12 99 ARG A C 1
ATOM 750 O O . ARG A 1 99 ? -22.736 -11.682 10.887 1.00 93.12 99 ARG A O 1
ATOM 757 N N . GLU A 1 100 ? -22.172 -12.945 9.118 1.00 95.19 100 GLU A N 1
ATOM 758 C CA . GLU A 1 100 ? -23.216 -12.441 8.215 1.00 95.19 100 GLU A CA 1
ATOM 759 C C . GLU A 1 100 ? -24.623 -12.576 8.820 1.00 95.19 100 GLU A C 1
ATOM 761 O O . GLU A 1 100 ? -25.465 -11.697 8.686 1.00 95.19 100 GLU A O 1
ATOM 766 N N . HIS A 1 101 ? -24.863 -13.649 9.573 1.00 93.88 101 HIS A N 1
ATOM 767 C CA . HIS A 1 101 ? -26.138 -13.896 10.244 1.00 93.88 101 HIS A CA 1
ATOM 768 C C . HIS A 1 101 ? -26.546 -12.798 11.240 1.00 93.88 101 HIS A C 1
ATOM 770 O O . HIS A 1 101 ? -27.741 -12.589 11.445 1.00 93.88 101 HIS A O 1
ATOM 776 N N . ASP A 1 102 ? -25.579 -12.104 11.846 1.00 93.81 102 ASP A N 1
ATOM 777 C CA . ASP A 1 102 ? -25.839 -11.076 12.857 1.00 93.81 102 ASP A CA 1
ATOM 778 C C . ASP A 1 102 ? -26.341 -9.769 12.221 1.00 93.81 102 ASP A C 1
ATOM 780 O O . ASP A 1 102 ? -27.003 -8.977 12.890 1.00 93.81 102 ASP A O 1
ATOM 784 N N . ARG A 1 103 ? -26.127 -9.582 10.906 1.00 96.81 103 ARG A N 1
ATOM 785 C CA . ARG A 1 103 ? -26.567 -8.401 10.146 1.00 96.81 103 ARG A CA 1
ATOM 786 C C . ARG A 1 103 ? -28.060 -8.139 10.316 1.00 96.81 103 ARG A C 1
ATOM 788 O O . ARG A 1 103 ? -28.455 -7.000 10.522 1.00 96.81 103 ARG A O 1
ATOM 795 N N . ARG A 1 104 ? -28.899 -9.181 10.323 1.00 96.25 104 ARG A N 1
ATOM 796 C CA . ARG A 1 104 ? -30.361 -9.032 10.470 1.00 96.25 104 ARG A CA 1
ATOM 797 C C . ARG A 1 104 ? -30.797 -8.404 11.798 1.00 96.25 104 ARG A C 1
ATOM 799 O O . ARG A 1 104 ? -31.935 -7.968 11.906 1.00 96.25 104 ARG A O 1
ATOM 806 N N . HIS A 1 105 ? -29.945 -8.454 12.825 1.00 97.06 105 HIS A N 1
ATOM 807 C CA . HIS A 1 105 ? -30.281 -7.948 14.150 1.00 97.06 105 HIS A CA 1
ATOM 808 C C . HIS A 1 105 ? -29.970 -6.456 14.300 1.00 97.06 105 HIS A C 1
ATOM 810 O O . HIS A 1 105 ? -30.417 -5.876 15.281 1.00 97.06 105 HIS A O 1
ATOM 816 N N . LEU A 1 106 ? -29.256 -5.838 13.351 1.00 97.31 106 LEU A N 1
ATOM 817 C CA . LEU A 1 106 ? -29.000 -4.394 13.337 1.00 97.31 106 LEU A CA 1
ATOM 818 C C . LEU A 1 106 ? -30.313 -3.590 13.194 1.00 97.31 106 LEU A C 1
ATOM 820 O O . LEU A 1 106 ? -31.248 -4.096 12.562 1.00 97.31 106 LEU A O 1
ATOM 824 N N . PRO A 1 107 ? -30.397 -2.374 13.770 1.00 95.38 107 PRO A N 1
ATOM 825 C CA . PRO A 1 107 ? -31.641 -1.606 13.930 1.00 95.38 107 PRO A CA 1
ATOM 826 C C . PRO A 1 107 ? -32.298 -1.197 12.610 1.00 95.38 107 PRO A C 1
ATOM 828 O O . PRO A 1 107 ? -33.488 -1.449 12.417 1.00 95.38 107 PRO A O 1
ATOM 831 N N . ASP A 1 108 ? -31.532 -0.633 11.680 1.00 94.50 108 ASP A N 1
ATOM 832 C CA . ASP A 1 108 ? -32.052 -0.061 10.438 1.00 94.50 108 ASP A CA 1
ATOM 833 C C . ASP A 1 108 ? -31.373 -0.634 9.184 1.00 94.50 108 ASP A C 1
ATOM 835 O O . ASP A 1 108 ? -30.344 -1.312 9.244 1.00 94.50 108 ASP A O 1
ATOM 839 N N . ASP A 1 109 ? -31.998 -0.399 8.030 1.00 93.88 109 ASP A N 1
ATOM 840 C CA . ASP A 1 109 ? -31.536 -0.926 6.744 1.00 93.88 109 ASP A CA 1
ATOM 841 C C . ASP A 1 109 ? -30.221 -0.300 6.271 1.00 93.88 109 ASP A C 1
ATOM 843 O O . ASP A 1 109 ? -29.464 -0.963 5.561 1.00 93.88 109 ASP A O 1
ATOM 847 N N . ASP A 1 110 ? -29.914 0.929 6.690 1.00 93.06 110 ASP A N 1
ATOM 848 C CA . ASP A 1 110 ? -28.674 1.610 6.320 1.00 93.06 110 ASP A CA 1
ATOM 849 C C . ASP A 1 110 ? -27.473 0.953 7.011 1.00 93.06 110 ASP A C 1
ATOM 851 O O . ASP A 1 110 ? -26.521 0.525 6.350 1.00 93.06 110 ASP A O 1
ATOM 855 N N . MET A 1 111 ? -27.573 0.732 8.325 1.00 93.81 111 MET A N 1
ATOM 856 C CA . MET A 1 111 ? -26.590 -0.028 9.091 1.00 93.81 111 MET A CA 1
ATOM 857 C C . MET A 1 111 ? -26.436 -1.449 8.545 1.00 93.81 111 MET A C 1
ATOM 859 O O . MET A 1 111 ? -25.315 -1.950 8.445 1.00 93.81 111 MET A O 1
ATOM 863 N N . ARG A 1 112 ? -27.534 -2.113 8.155 1.00 96.25 112 ARG A N 1
ATOM 864 C CA . ARG A 1 112 ? -27.482 -3.458 7.550 1.00 96.25 112 ARG A CA 1
ATOM 865 C C . ARG A 1 112 ? -26.730 -3.465 6.227 1.00 96.25 112 ARG A C 1
ATOM 867 O O . ARG A 1 112 ? -25.908 -4.358 6.018 1.00 96.25 112 ARG A O 1
ATOM 874 N N . ALA A 1 113 ? -27.017 -2.504 5.352 1.00 94.50 113 ALA A N 1
ATOM 875 C CA . ALA A 1 113 ? -26.430 -2.419 4.021 1.00 94.50 113 ALA A CA 1
ATOM 876 C C . ALA A 1 113 ? -24.921 -2.155 4.072 1.00 94.50 113 ALA A C 1
ATOM 878 O O . ALA A 1 113 ? -24.168 -2.757 3.306 1.00 94.50 113 ALA A O 1
ATOM 879 N N . HIS A 1 114 ? -24.480 -1.301 4.997 1.00 94.88 114 HIS A N 1
ATOM 880 C CA . HIS A 1 114 ? -23.087 -0.867 5.074 1.00 94.88 114 HIS A CA 1
ATOM 881 C C . HIS A 1 114 ? -22.232 -1.677 6.052 1.00 94.88 114 HIS A C 1
ATOM 883 O O . HIS A 1 114 ? -21.010 -1.562 6.007 1.00 94.88 114 HIS A O 1
ATOM 889 N N . ALA A 1 115 ? -22.822 -2.508 6.919 1.00 95.75 115 ALA A N 1
ATOM 890 C CA . ALA A 1 115 ? -22.058 -3.323 7.859 1.00 95.75 115 ALA A CA 1
ATOM 891 C C . ALA A 1 115 ? -21.033 -4.221 7.151 1.00 95.75 115 ALA A C 1
ATOM 893 O O . ALA A 1 115 ? -21.349 -4.916 6.183 1.00 95.75 115 ALA A O 1
ATOM 894 N N . VAL A 1 116 ? -19.819 -4.276 7.689 1.00 96.31 116 VAL A N 1
ATOM 895 C CA . VAL A 1 116 ? -18.726 -5.107 7.186 1.00 96.31 116 VAL A CA 1
ATOM 896 C C . VAL A 1 116 ? -18.617 -6.360 8.042 1.00 96.31 116 VAL A C 1
ATOM 898 O O . VAL A 1 116 ? -18.475 -6.298 9.263 1.00 96.31 116 VAL A O 1
ATOM 901 N N . VAL A 1 117 ? -18.658 -7.523 7.395 1.00 96.12 117 VAL A N 1
ATOM 902 C CA . VAL A 1 117 ? -18.420 -8.803 8.066 1.00 96.12 117 VAL A CA 1
ATOM 903 C C . VAL A 1 117 ? -16.928 -9.103 8.047 1.00 96.12 117 VAL A C 1
ATOM 905 O O . VAL A 1 117 ? -16.346 -9.328 6.988 1.00 96.12 117 VAL A O 1
ATOM 908 N N . VAL A 1 118 ? -16.321 -9.147 9.229 1.00 94.81 118 VAL A N 1
ATOM 909 C CA . VAL A 1 118 ? -14.933 -9.554 9.444 1.00 94.81 118 VAL A CA 1
ATOM 910 C C . VAL A 1 118 ? -14.944 -10.979 10.017 1.00 94.81 118 VAL A C 1
ATOM 912 O O . VAL A 1 118 ? -15.328 -11.173 11.172 1.00 94.81 118 VAL A O 1
ATOM 915 N N . PRO A 1 119 ? -14.552 -12.006 9.237 1.00 88.44 119 PRO A N 1
ATOM 916 C CA . PRO A 1 119 ? -14.559 -13.393 9.696 1.00 88.44 119 PRO A CA 1
ATOM 917 C C . PRO A 1 119 ? -13.657 -13.612 10.914 1.00 88.44 119 PRO A C 1
ATOM 919 O O . PRO A 1 119 ? -12.680 -12.895 11.113 1.00 88.44 119 PRO A O 1
ATOM 922 N N . HIS A 1 120 ? -13.906 -14.687 11.669 1.00 87.44 120 HIS A N 1
ATOM 923 C CA . HIS A 1 120 ? -13.156 -15.016 12.891 1.00 87.44 120 HIS A CA 1
ATOM 924 C C . HIS A 1 120 ? -11.626 -15.005 12.715 1.00 87.44 120 HIS A C 1
ATOM 926 O O . HIS A 1 120 ? -10.916 -14.579 13.615 1.00 87.44 120 HIS A O 1
ATOM 932 N N . ALA A 1 121 ? -11.105 -15.452 11.567 1.00 88.25 121 ALA A N 1
ATOM 933 C CA . ALA A 1 121 ? -9.662 -15.465 11.305 1.00 88.25 121 ALA A CA 1
ATOM 934 C C . ALA A 1 121 ? -9.036 -14.060 11.189 1.00 88.25 121 ALA A C 1
ATOM 936 O O . ALA A 1 121 ? -7.838 -13.916 11.406 1.00 88.25 121 ALA A O 1
ATOM 937 N N . GLY A 1 122 ? -9.830 -13.042 10.838 1.00 90.25 122 GLY A N 1
ATOM 938 C CA . GLY A 1 122 ? -9.394 -11.645 10.731 1.00 90.25 122 GLY A CA 1
ATOM 939 C C . GLY A 1 122 ? -9.860 -10.755 11.887 1.00 90.25 122 GLY A C 1
ATOM 940 O O . GLY A 1 122 ? -9.431 -9.606 11.973 1.00 90.25 122 GLY A O 1
ATOM 941 N N . TRP A 1 123 ? -10.724 -11.260 12.773 1.00 95.69 123 TRP A N 1
ATOM 942 C CA . TRP A 1 123 ? -11.292 -10.494 13.880 1.00 95.69 123 TRP A CA 1
ATOM 943 C C . TRP A 1 123 ? -10.217 -10.142 14.916 1.00 95.69 123 TRP A C 1
ATOM 945 O O . TRP A 1 123 ? -9.779 -10.993 15.687 1.00 95.69 123 TRP A O 1
ATOM 955 N N . SER A 1 124 ? -9.768 -8.888 14.904 1.00 96.19 124 SER A N 1
ATOM 956 C CA . SER A 1 124 ? -8.636 -8.402 15.700 1.00 96.19 124 SER A CA 1
ATOM 957 C C . SER A 1 124 ? -8.713 -6.890 15.900 1.00 96.19 124 SER A C 1
ATOM 959 O O . SER A 1 124 ? -9.442 -6.202 15.178 1.00 96.19 124 SER A O 1
ATOM 961 N N . GLY A 1 125 ? -7.908 -6.355 1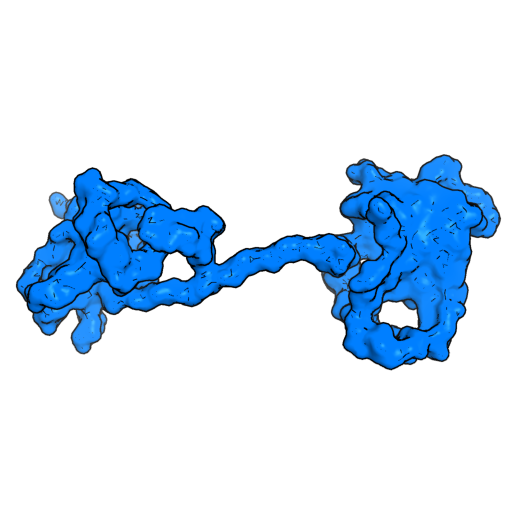6.821 1.00 94.62 125 GLY A N 1
ATOM 962 C CA . GLY A 1 125 ? -7.727 -4.915 16.981 1.00 94.62 125 GLY A CA 1
ATOM 963 C C . GLY A 1 125 ? -7.256 -4.241 15.694 1.00 94.62 125 GLY A C 1
ATOM 964 O O . GLY A 1 125 ? -7.742 -3.168 15.346 1.00 94.62 125 GLY A O 1
ATOM 965 N N . ARG A 1 126 ? -6.412 -4.924 14.908 1.00 92.25 126 ARG A N 1
ATOM 966 C CA . ARG A 1 126 ? -5.961 -4.453 13.589 1.00 92.25 126 ARG A CA 1
ATOM 967 C C . ARG A 1 126 ? -7.110 -4.276 12.592 1.00 92.25 126 ARG A C 1
ATOM 969 O O . ARG A 1 126 ? -7.072 -3.340 11.802 1.00 92.25 126 ARG A O 1
ATOM 976 N N . ALA A 1 127 ? -8.124 -5.142 12.614 1.00 92.62 127 ALA A N 1
ATOM 977 C CA . ALA A 1 127 ? -9.286 -4.990 11.735 1.00 92.62 127 ALA A CA 1
ATOM 978 C C . ALA A 1 127 ? -10.119 -3.752 12.105 1.00 92.62 127 ALA A C 1
ATOM 980 O O . ALA A 1 127 ? -10.590 -3.044 11.219 1.00 92.62 127 ALA A O 1
ATOM 981 N N . ILE A 1 128 ? -10.249 -3.458 13.404 1.00 94.31 128 ILE A N 1
ATOM 982 C CA . ILE A 1 128 ? -10.874 -2.214 13.877 1.00 94.31 128 ILE A CA 1
ATOM 983 C C . ILE A 1 128 ? -10.026 -1.017 13.441 1.00 94.31 128 ILE A C 1
ATOM 985 O O . ILE A 1 128 ? -10.551 -0.053 12.891 1.00 94.31 128 ILE A O 1
ATOM 989 N N . GLU A 1 129 ? -8.708 -1.089 13.637 1.00 91.62 129 GLU A N 1
ATOM 990 C CA . GLU A 1 129 ? -7.782 -0.020 13.267 1.00 91.62 129 GLU A CA 1
ATOM 991 C C . GLU A 1 129 ? -7.851 0.312 11.776 1.00 91.62 129 GLU A C 1
ATOM 993 O O . GLU A 1 129 ? -7.937 1.481 11.430 1.00 91.62 129 GLU A O 1
ATOM 998 N N . GLN A 1 130 ? -7.904 -0.688 10.895 1.00 88.56 130 GLN A N 1
ATOM 999 C CA . GLN A 1 130 ? -8.037 -0.481 9.448 1.00 88.56 130 GLN A CA 1
ATOM 1000 C C . GLN A 1 130 ? -9.320 0.255 9.047 1.00 88.56 130 GLN A C 1
ATOM 1002 O O . GLN A 1 130 ? -9.348 0.895 8.000 1.00 88.56 130 GLN A O 1
ATOM 1007 N N . VAL A 1 131 ? -10.374 0.161 9.855 1.00 88.44 131 VAL A N 1
ATOM 1008 C CA . VAL A 1 131 ? -11.663 0.812 9.595 1.00 88.44 131 VAL A CA 1
ATOM 1009 C C . VAL A 1 131 ? -11.669 2.236 10.151 1.00 88.44 131 VAL A C 1
ATOM 1011 O O . VAL A 1 131 ? -12.104 3.154 9.468 1.00 88.44 131 VAL A O 1
ATOM 1014 N N . VAL A 1 132 ? -11.145 2.433 11.366 1.00 86.56 132 VAL A N 1
ATOM 1015 C CA . VAL A 1 132 ? -11.116 3.744 12.049 1.00 86.56 132 VAL A CA 1
ATOM 1016 C C . VAL A 1 132 ? -9.991 4.644 11.537 1.00 86.56 132 VAL A C 1
ATOM 1018 O O . VAL A 1 132 ? -10.101 5.868 11.531 1.00 86.56 132 VAL A O 1
ATOM 1021 N N . ARG A 1 133 ? -8.872 4.035 11.151 1.00 83.12 133 ARG A N 1
ATOM 1022 C CA . ARG A 1 133 ? -7.643 4.670 10.672 1.00 83.12 133 ARG A CA 1
ATOM 1023 C C . ARG A 1 133 ? -7.154 3.886 9.455 1.00 83.12 133 ARG A C 1
ATOM 1025 O O . ARG A 1 133 ? -6.147 3.178 9.555 1.00 83.12 133 ARG A O 1
ATOM 1032 N N . PRO A 1 134 ? -7.863 3.961 8.314 1.00 66.25 134 PRO A N 1
ATOM 1033 C CA . PRO A 1 134 ? -7.413 3.282 7.112 1.00 66.25 134 PRO A CA 1
ATOM 1034 C C . PRO A 1 134 ? -5.988 3.731 6.802 1.00 66.25 134 PRO A C 1
ATOM 1036 O O . PRO A 1 134 ? -5.707 4.927 6.680 1.00 66.25 134 PRO A O 1
ATOM 1039 N N . LEU A 1 135 ? -5.071 2.762 6.712 1.00 57.38 135 LEU A N 1
ATOM 1040 C CA . LEU A 1 135 ? -3.765 3.024 6.120 1.00 57.38 135 LEU A CA 1
ATOM 1041 C C . LEU A 1 135 ? -4.021 3.611 4.726 1.00 57.38 135 LEU A C 1
ATOM 1043 O O . LEU A 1 135 ? -4.942 3.134 4.053 1.00 57.38 135 LEU A O 1
ATOM 1047 N N . PRO A 1 136 ? -3.240 4.613 4.280 1.00 58.97 136 PRO A N 1
ATOM 1048 C CA . PRO A 1 136 ? -3.323 5.070 2.902 1.00 58.97 136 PRO A CA 1
ATOM 1049 C C . PRO A 1 136 ? -3.260 3.842 1.998 1.00 58.97 136 PRO A C 1
ATOM 1051 O O . PRO A 1 136 ? -2.381 2.994 2.192 1.00 58.97 136 PRO A O 1
ATOM 1054 N N . GLU A 1 137 ? -4.203 3.711 1.062 1.00 55.16 137 GLU A N 1
ATOM 1055 C CA . GLU A 1 137 ? -4.111 2.638 0.079 1.00 55.16 137 GLU A CA 1
ATOM 1056 C C . GLU A 1 137 ? -2.716 2.707 -0.554 1.00 55.16 137 GLU A C 1
ATOM 1058 O O . GLU A 1 137 ? -2.278 3.804 -0.931 1.00 55.16 137 GLU A O 1
ATOM 1063 N N . PRO A 1 138 ? -1.979 1.581 -0.634 1.00 56.88 138 PRO A N 1
ATOM 1064 C CA . PRO A 1 138 ? -0.689 1.593 -1.296 1.00 56.88 138 PRO A CA 1
ATOM 1065 C C . PRO A 1 138 ? -0.896 2.158 -2.705 1.00 56.88 138 PRO A C 1
ATOM 1067 O O . PRO A 1 138 ? -1.841 1.736 -3.382 1.00 56.88 138 PRO A O 1
ATOM 1070 N N . PRO A 1 139 ? -0.067 3.124 -3.145 1.00 59.22 139 PRO A N 1
ATOM 1071 C CA . PRO A 1 139 ? -0.287 3.814 -4.405 1.00 59.22 139 PRO 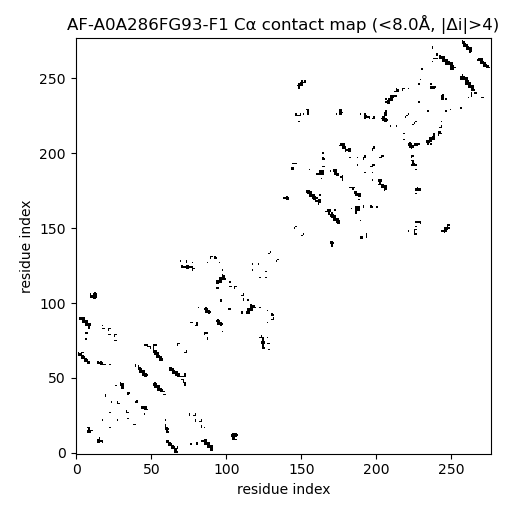A CA 1
ATOM 1072 C C . PRO A 1 139 ? -0.429 2.784 -5.525 1.00 59.22 139 PRO A C 1
ATOM 1074 O O . PRO A 1 139 ? 0.469 1.969 -5.754 1.00 59.22 139 PRO A O 1
ATOM 1077 N N . GLN A 1 140 ? -1.585 2.788 -6.196 1.00 68.56 140 GLN A N 1
ATOM 1078 C CA . GLN A 1 140 ? -1.849 1.850 -7.280 1.00 68.56 140 GLN A CA 1
ATOM 1079 C C . GLN A 1 140 ? -0.843 2.104 -8.399 1.00 68.56 140 GLN A C 1
ATOM 1081 O O . GLN A 1 140 ? -0.860 3.145 -9.061 1.00 68.56 140 GLN A O 1
ATOM 1086 N N . ARG A 1 141 ? 0.065 1.147 -8.601 1.00 81.62 141 ARG A N 1
ATOM 1087 C CA . ARG A 1 141 ? 1.107 1.276 -9.613 1.00 81.62 141 ARG A CA 1
ATOM 1088 C C . ARG A 1 141 ? 0.534 0.936 -10.990 1.00 81.62 141 ARG A C 1
ATOM 1090 O O . ARG A 1 141 ? 0.051 -0.181 -11.176 1.00 81.62 141 ARG A O 1
ATOM 1097 N N . PRO A 1 142 ? 0.598 1.852 -11.971 1.00 87.12 142 PRO A N 1
ATOM 1098 C CA . PRO A 1 142 ? 0.160 1.570 -13.330 1.00 87.12 142 PRO A CA 1
ATOM 1099 C C . PRO A 1 142 ? 0.998 0.454 -13.965 1.00 87.12 142 PRO A C 1
ATOM 1101 O O . PRO A 1 142 ? 2.175 0.277 -13.638 1.00 87.12 142 PRO A O 1
ATOM 1104 N N . VAL A 1 143 ? 0.392 -0.273 -14.905 1.00 92.56 143 VAL A N 1
ATOM 1105 C CA . VAL A 1 143 ? 1.045 -1.354 -15.660 1.00 92.56 143 VAL A CA 1
ATOM 1106 C C . VAL A 1 143 ? 2.249 -0.814 -16.429 1.00 92.56 143 VAL A C 1
ATOM 1108 O O . VAL A 1 143 ? 2.116 0.146 -17.187 1.00 92.56 143 VAL A O 1
ATOM 1111 N N . LEU A 1 144 ? 3.410 -1.455 -16.260 1.00 95.25 144 LEU A N 1
ATOM 1112 C CA . LEU A 1 144 ? 4.646 -1.068 -16.939 1.00 95.25 144 LEU A CA 1
ATOM 1113 C C . LEU A 1 144 ? 4.484 -1.059 -18.470 1.00 95.25 144 LEU A C 1
ATOM 1115 O O . LEU A 1 144 ? 3.795 -1.923 -19.026 1.00 95.25 144 LEU A O 1
ATOM 1119 N N . PRO A 1 145 ? 5.125 -0.105 -19.172 1.00 95.56 145 PRO A N 1
ATOM 1120 C CA . PRO A 1 145 ? 5.130 -0.108 -20.625 1.00 95.56 145 PRO A CA 1
ATOM 1121 C C . PRO A 1 145 ? 5.815 -1.375 -21.143 1.00 95.56 145 PRO A C 1
ATOM 1123 O O . PRO A 1 145 ? 6.785 -1.859 -20.563 1.00 95.56 145 PRO A O 1
ATOM 1126 N N . ARG A 1 146 ? 5.309 -1.905 -22.256 1.00 94.69 146 ARG A N 1
ATOM 1127 C CA . ARG A 1 146 ? 5.950 -3.019 -22.956 1.00 94.69 146 ARG A CA 1
ATOM 1128 C C . ARG A 1 146 ? 7.072 -2.483 -23.832 1.00 94.69 146 ARG A C 1
ATOM 1130 O O . ARG A 1 146 ? 6.859 -1.526 -24.574 1.00 94.69 146 ARG A O 1
ATOM 1137 N N . PHE A 1 147 ? 8.220 -3.142 -23.792 1.00 96.62 147 PHE A N 1
ATOM 1138 C CA . PHE A 1 147 ? 9.344 -2.851 -24.668 1.00 96.62 147 PHE A CA 1
ATOM 1139 C C . PHE A 1 147 ? 9.522 -4.005 -25.638 1.00 96.62 147 PHE A C 1
ATOM 1141 O O . PHE A 1 147 ? 9.583 -5.159 -25.234 1.00 96.62 147 PHE A O 1
ATOM 1148 N N . ALA A 1 148 ? 9.583 -3.689 -26.929 1.00 95.06 148 ALA A N 1
ATOM 1149 C CA . ALA A 1 148 ? 9.690 -4.693 -27.983 1.00 95.06 148 ALA A CA 1
ATOM 1150 C C . ALA A 1 148 ? 10.947 -5.562 -27.849 1.00 95.06 148 ALA A C 1
ATOM 1152 O O . ALA A 1 148 ? 10.913 -6.728 -28.233 1.00 95.06 148 ALA A O 1
ATOM 1153 N N . TYR A 1 149 ? 12.021 -4.983 -27.313 1.00 97.44 149 TYR A N 1
ATOM 1154 C CA . TYR A 1 149 ? 13.343 -5.588 -27.290 1.00 97.44 149 TYR A CA 1
ATOM 1155 C C . TYR A 1 149 ? 13.851 -5.886 -25.869 1.00 97.44 149 TYR A C 1
ATOM 1157 O O . TYR A 1 149 ? 14.970 -6.351 -25.731 1.00 97.44 149 TYR A O 1
ATOM 1165 N N . HIS A 1 150 ? 13.079 -5.651 -24.803 1.00 97.31 150 HIS A N 1
ATOM 1166 C CA . HIS A 1 150 ? 13.570 -5.853 -23.432 1.00 97.31 150 HIS A CA 1
ATOM 1167 C C . HIS A 1 150 ? 12.457 -6.343 -22.496 1.00 97.31 150 HIS A C 1
ATOM 1169 O O . HIS A 1 150 ? 11.401 -5.718 -22.393 1.00 97.31 150 HIS A O 1
ATOM 1175 N N . SER A 1 151 ? 12.718 -7.419 -21.751 1.00 94.44 151 SER A N 1
ATOM 1176 C CA . SER A 1 151 ? 11.766 -8.061 -20.822 1.00 94.44 151 SER A CA 1
ATOM 1177 C C . SER A 1 151 ? 11.493 -7.283 -19.521 1.00 94.44 151 SER A C 1
ATOM 1179 O O . SER A 1 151 ? 10.579 -7.621 -18.775 1.00 94.44 151 SER A O 1
ATOM 1181 N N . LEU A 1 152 ? 12.292 -6.245 -19.258 1.00 94.81 152 LEU A N 1
ATOM 1182 C CA . LEU A 1 152 ? 12.372 -5.438 -18.022 1.00 94.81 152 LEU A CA 1
ATOM 1183 C C . LEU A 1 152 ? 13.018 -6.131 -16.822 1.00 94.81 152 LEU A C 1
ATOM 1185 O O . LEU A 1 152 ? 13.062 -5.544 -15.739 1.00 94.81 152 LEU A O 1
ATOM 1189 N N . VAL A 1 153 ? 13.573 -7.327 -17.014 1.00 90.75 153 VAL A N 1
ATOM 1190 C CA . VAL A 1 153 ? 14.308 -8.044 -15.969 1.00 90.75 153 VAL A CA 1
ATOM 1191 C C . VAL A 1 153 ? 15.417 -7.168 -15.384 1.00 90.75 153 VAL A C 1
ATOM 1193 O O . VAL A 1 153 ? 16.250 -6.631 -16.107 1.00 90.75 153 VAL A O 1
ATOM 1196 N N . GLY A 1 154 ? 15.392 -7.008 -14.058 1.00 90.56 154 GLY A N 1
ATOM 1197 C CA . GLY A 1 154 ? 16.475 -6.406 -13.275 1.00 90.56 154 GLY A CA 1
ATOM 1198 C C . GLY A 1 154 ? 16.650 -4.886 -13.371 1.00 90.56 154 GLY A C 1
ATOM 1199 O O . GLY A 1 154 ? 17.544 -4.360 -12.718 1.00 90.56 154 GLY 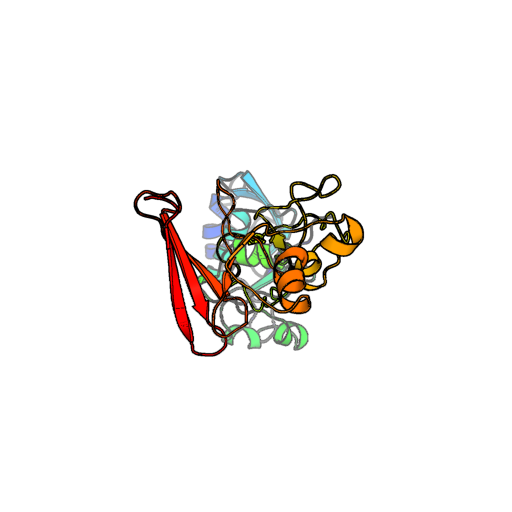A O 1
ATOM 1200 N N . VAL A 1 155 ? 15.825 -4.163 -14.139 1.00 95.25 155 VAL A N 1
ATOM 1201 C CA . VAL A 1 155 ? 16.066 -2.729 -14.434 1.00 95.25 155 VAL A CA 1
ATOM 1202 C C . VAL A 1 155 ? 14.929 -1.790 -14.034 1.00 95.25 155 VAL A C 1
ATOM 1204 O O . VAL A 1 155 ? 14.927 -0.615 -14.405 1.00 95.25 155 VAL A O 1
ATOM 1207 N N . VAL A 1 156 ? 13.935 -2.286 -13.297 1.00 96.00 156 VAL A N 1
ATOM 1208 C CA . VAL A 1 156 ? 12.823 -1.475 -12.790 1.00 96.00 156 VAL A CA 1
ATOM 1209 C C . VAL A 1 156 ? 12.562 -1.804 -11.331 1.00 96.00 156 VAL A C 1
ATOM 1211 O O . VAL A 1 156 ? 12.438 -2.971 -10.965 1.00 96.00 156 VAL A O 1
ATOM 1214 N N . ALA A 1 157 ? 12.402 -0.762 -10.518 1.00 95.19 157 ALA A N 1
ATOM 1215 C CA . ALA A 1 157 ? 12.058 -0.880 -9.111 1.00 95.19 157 ALA A CA 1
ATOM 1216 C C . ALA A 1 157 ? 10.816 -0.041 -8.752 1.00 95.19 157 ALA A C 1
ATOM 1218 O O . ALA A 1 157 ? 10.529 0.970 -9.403 1.00 95.19 157 ALA A O 1
ATOM 1219 N N . PRO A 1 158 ? 10.068 -0.448 -7.713 1.00 94.06 158 PRO A N 1
ATOM 1220 C CA . PRO A 1 158 ? 9.168 0.420 -6.956 1.00 94.06 158 PRO A CA 1
ATOM 1221 C C . PRO A 1 158 ? 9.774 1.792 -6.625 1.00 94.06 158 PRO A C 1
ATOM 1223 O O . PRO A 1 158 ? 10.886 1.838 -6.109 1.00 94.06 158 PRO A O 1
ATOM 1226 N N . ALA A 1 159 ? 9.042 2.883 -6.864 1.00 91.94 159 ALA A N 1
ATOM 1227 C CA . ALA A 1 159 ? 9.431 4.224 -6.411 1.00 91.94 159 ALA A CA 1
ATOM 1228 C C . ALA A 1 159 ? 8.221 5.146 -6.252 1.00 91.94 159 ALA A C 1
ATOM 1230 O O . ALA A 1 159 ? 7.343 5.166 -7.120 1.00 91.94 159 ALA A O 1
ATOM 1231 N N . ASP A 1 160 ? 8.212 5.937 -5.183 1.00 90.19 160 ASP A N 1
ATOM 1232 C CA . ASP A 1 160 ? 7.141 6.897 -4.886 1.00 90.19 160 ASP A CA 1
ATOM 1233 C C . ASP A 1 160 ? 7.579 8.347 -5.180 1.00 90.19 160 ASP A C 1
ATOM 1235 O O . ASP A 1 160 ? 6.770 9.277 -5.165 1.00 90.19 160 ASP A O 1
ATOM 1239 N N . GLU A 1 161 ? 8.851 8.545 -5.531 1.00 92.69 161 GLU A N 1
ATOM 1240 C CA . GLU A 1 161 ? 9.418 9.815 -5.960 1.00 92.69 161 GLU A CA 1
ATOM 1241 C C . GLU A 1 161 ? 8.957 10.204 -7.381 1.00 92.69 161 GLU A C 1
ATOM 1243 O O . GLU A 1 161 ? 8.755 9.351 -8.258 1.00 92.69 161 GLU A O 1
ATOM 1248 N N . PRO A 1 162 ? 8.799 11.511 -7.666 1.00 95.62 162 PRO A N 1
ATOM 1249 C CA . PRO A 1 162 ? 8.475 11.976 -9.006 1.00 95.62 162 PRO A CA 1
ATOM 1250 C C . PRO A 1 162 ? 9.635 11.723 -9.976 1.00 95.62 162 PRO A C 1
ATOM 1252 O O . PRO A 1 162 ? 10.799 11.981 -9.677 1.00 95.62 162 PRO A O 1
ATOM 1255 N N . CYS A 1 163 ? 9.301 11.287 -11.191 1.00 97.19 163 CYS A N 1
ATOM 1256 C CA . CYS A 1 163 ? 10.274 11.095 -12.263 1.00 97.19 163 CYS A CA 1
ATOM 1257 C C . CYS A 1 163 ? 11.024 12.396 -12.582 1.00 97.19 163 CYS A C 1
ATOM 1259 O O . CYS A 1 163 ? 10.391 13.394 -12.931 1.00 97.19 163 CYS A O 1
ATOM 1261 N N . VAL A 1 164 ? 12.358 12.364 -12.602 1.00 97.81 164 VAL 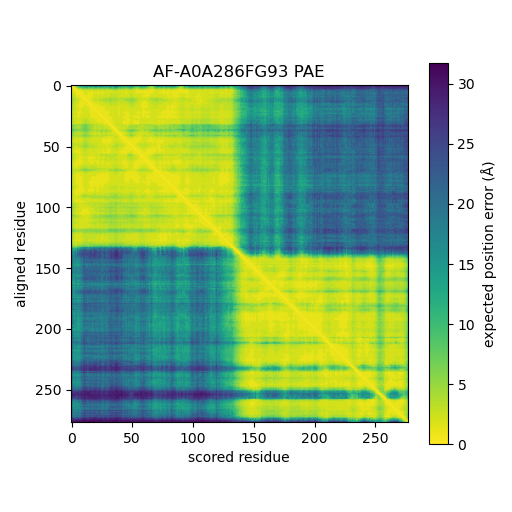A N 1
ATOM 1262 C CA . VAL A 1 164 ? 13.195 13.549 -12.891 1.00 97.81 164 VAL A CA 1
ATOM 1263 C C . VAL A 1 164 ? 12.973 14.114 -14.300 1.00 97.81 164 VAL A C 1
ATOM 1265 O O . VAL A 1 164 ? 13.175 15.300 -14.540 1.00 97.81 164 VAL A O 1
ATOM 1268 N N . CYS A 1 165 ? 12.504 13.276 -15.233 1.00 97.69 165 CYS A N 1
ATOM 1269 C CA . CYS A 1 165 ? 12.245 13.657 -16.620 1.00 97.69 165 CYS A CA 1
ATOM 1270 C C . CYS A 1 165 ? 10.876 14.332 -16.821 1.00 97.69 165 CYS A C 1
ATOM 1272 O O . CYS A 1 165 ? 10.782 15.335 -17.526 1.00 97.69 165 CYS A O 1
ATOM 1274 N N . CYS A 1 166 ? 9.800 13.786 -16.240 1.00 96.75 166 CYS A N 1
ATOM 1275 C CA . CYS A 1 166 ? 8.426 14.258 -16.495 1.00 96.75 166 CYS A CA 1
ATOM 1276 C C . CYS A 1 166 ? 7.679 14.803 -15.271 1.00 96.75 166 CYS A C 1
ATOM 1278 O O . CYS A 1 166 ? 6.533 15.227 -15.410 1.00 96.75 166 CYS A O 1
ATOM 1280 N N . GLY A 1 167 ? 8.279 14.750 -14.082 1.00 96.38 167 GLY A N 1
ATOM 1281 C CA . GLY A 1 167 ? 7.694 15.200 -12.817 1.00 96.38 167 GLY A CA 1
ATOM 1282 C C . GLY A 1 167 ? 6.537 14.346 -12.289 1.00 96.38 167 GLY A C 1
ATOM 1283 O O . GLY A 1 167 ? 5.967 14.669 -11.255 1.00 96.38 167 GLY A O 1
ATOM 1284 N N . GLN A 1 168 ? 6.152 13.272 -12.984 1.00 94.12 168 GLN A N 1
ATOM 1285 C CA . GLN A 1 168 ? 5.026 12.426 -12.583 1.00 94.12 168 GLN A CA 1
ATOM 1286 C C . GLN A 1 168 ? 5.472 11.355 -11.586 1.00 94.12 168 GLN A C 1
ATOM 1288 O O . GLN A 1 168 ? 6.463 10.662 -11.836 1.00 94.12 168 GLN A O 1
ATOM 1293 N N . VAL A 1 169 ? 4.688 11.154 -10.528 1.00 91.62 169 VAL A N 1
ATOM 1294 C CA . VAL A 1 169 ? 4.794 9.982 -9.649 1.00 91.62 169 VAL A CA 1
ATOM 1295 C C . VAL A 1 169 ? 4.144 8.800 -10.365 1.00 91.62 169 VAL A C 1
ATOM 1297 O O . VAL A 1 169 ? 2.946 8.806 -10.644 1.00 91.62 169 VAL A O 1
ATOM 1300 N N . ARG A 1 170 ? 4.955 7.814 -10.755 1.00 89.19 170 ARG A N 1
ATOM 1301 C CA . ARG A 1 170 ? 4.517 6.666 -11.573 1.00 89.19 170 ARG A CA 1
ATOM 1302 C C . ARG A 1 170 ? 4.488 5.348 -10.811 1.00 89.19 170 ARG A C 1
ATOM 1304 O O . ARG A 1 170 ? 4.096 4.352 -11.407 1.00 89.19 170 ARG A O 1
ATOM 1311 N N . GLY A 1 171 ? 4.948 5.319 -9.561 1.00 91.56 171 GLY A N 1
ATOM 1312 C CA . GLY A 1 171 ? 5.120 4.080 -8.803 1.00 91.56 171 GLY A CA 1
ATOM 1313 C C . GLY A 1 171 ? 6.348 3.255 -9.214 1.00 91.56 171 GLY A C 1
ATOM 1314 O O . GLY A 1 171 ? 6.617 2.228 -8.596 1.00 91.56 171 GLY A O 1
ATOM 1315 N N . TRP A 1 172 ? 7.077 3.674 -10.254 1.00 94.81 172 TRP A N 1
ATOM 1316 C CA . TRP A 1 172 ? 8.180 2.927 -10.857 1.00 94.81 172 TRP A CA 1
ATOM 1317 C C . TRP A 1 172 ? 9.330 3.844 -11.257 1.00 94.81 172 TRP A C 1
ATOM 1319 O O . TRP A 1 172 ? 9.109 4.883 -11.892 1.00 94.81 172 TRP A O 1
ATOM 1329 N N . VAL A 1 173 ? 10.549 3.381 -11.005 1.00 96.88 173 VAL A N 1
ATOM 1330 C CA . VAL A 1 173 ? 11.796 3.997 -11.459 1.00 96.88 173 VAL A CA 1
ATOM 1331 C C . VAL A 1 173 ? 12.614 2.991 -12.265 1.00 96.88 173 VAL A C 1
ATOM 1333 O O . VAL A 1 173 ? 12.601 1.794 -11.982 1.00 96.88 173 VAL A O 1
ATOM 1336 N N . TYR A 1 174 ? 13.286 3.476 -13.302 1.00 97.81 174 TYR A N 1
ATOM 1337 C CA . TYR A 1 174 ? 14.293 2.727 -14.038 1.00 97.81 174 TYR A CA 1
ATOM 1338 C C . TYR A 1 174 ? 15.624 2.769 -13.280 1.00 97.81 174 TYR A C 1
ATOM 1340 O O . TYR A 1 174 ? 16.041 3.833 -12.824 1.00 97.81 174 TYR A O 1
ATOM 1348 N N . THR A 1 175 ? 16.269 1.613 -13.153 1.00 96.69 175 THR A N 1
ATOM 1349 C CA . THR A 1 175 ? 17.501 1.416 -12.369 1.00 96.69 175 THR A CA 1
ATOM 1350 C C . THR A 1 175 ? 18.665 0.886 -13.206 1.00 96.69 175 THR A C 1
ATOM 1352 O O . THR A 1 175 ? 19.690 0.508 -12.648 1.00 96.69 175 THR A O 1
ATOM 1355 N N . GLY A 1 176 ? 18.494 0.794 -14.527 1.00 94.12 176 GLY A N 1
ATOM 1356 C CA . GLY A 1 176 ? 19.547 0.369 -15.449 1.00 94.12 176 GLY A CA 1
ATOM 1357 C C . GLY A 1 176 ? 20.449 1.526 -15.902 1.00 94.12 176 GLY A C 1
ATOM 1358 O O . GLY A 1 176 ? 20.311 2.651 -15.414 1.00 94.12 176 GLY A O 1
ATOM 1359 N N . PRO A 1 177 ? 21.356 1.274 -16.860 1.00 92.94 177 PRO A N 1
ATOM 1360 C CA . PRO A 1 177 ? 22.310 2.275 -17.325 1.00 92.94 177 PRO A CA 1
ATOM 1361 C C . PRO A 1 177 ? 21.635 3.424 -18.086 1.00 92.94 177 PRO A C 1
ATOM 1363 O O . PRO A 1 177 ? 20.651 3.230 -18.808 1.00 92.94 177 PRO A O 1
ATOM 1366 N N . VAL A 1 178 ? 22.193 4.624 -17.934 1.00 95.19 178 VAL A N 1
ATOM 1367 C CA . VAL A 1 178 ? 21.817 5.842 -18.657 1.00 95.19 178 VAL A CA 1
ATOM 1368 C C . VAL A 1 178 ? 23.101 6.483 -19.168 1.00 95.19 178 VAL A C 1
ATOM 1370 O O . VAL A 1 178 ? 24.052 6.654 -18.411 1.00 95.19 178 VAL A O 1
ATOM 1373 N N . PHE A 1 179 ? 23.126 6.848 -20.443 1.00 92.69 179 PHE A N 1
ATOM 1374 C CA . PHE A 1 179 ? 24.263 7.494 -21.085 1.00 92.69 179 PHE A CA 1
ATOM 1375 C C . PHE A 1 179 ? 23.835 8.850 -21.648 1.00 92.69 179 PHE A C 1
ATOM 1377 O O . PHE A 1 179 ? 22.753 8.985 -22.217 1.00 92.69 179 PHE A O 1
ATOM 1384 N N . GLY A 1 180 ? 24.685 9.862 -21.495 1.00 91.94 180 GLY A N 1
ATOM 1385 C CA . GLY A 1 180 ? 24.457 11.211 -22.014 1.00 91.94 180 GLY A CA 1
ATOM 1386 C C . GLY A 1 180 ? 25.018 12.275 -21.076 1.00 91.94 180 GLY A C 1
ATOM 1387 O O . GLY A 1 180 ? 24.854 12.180 -19.866 1.00 91.94 180 GLY A O 1
ATOM 1388 N N . ALA A 1 181 ? 25.673 13.300 -21.626 1.00 90.75 181 ALA A N 1
ATOM 1389 C CA . ALA A 1 181 ? 26.363 14.319 -20.826 1.00 90.75 181 ALA A CA 1
ATOM 1390 C C . ALA A 1 181 ? 25.424 15.132 -19.913 1.00 90.75 181 ALA A C 1
ATOM 1392 O O . ALA A 1 181 ? 25.839 15.594 -18.856 1.00 90.75 181 ALA A O 1
ATOM 1393 N N . GLU A 1 182 ? 24.165 15.300 -20.325 1.00 92.75 182 GLU A N 1
ATOM 1394 C CA . GLU A 1 182 ? 23.127 16.016 -19.571 1.00 92.75 182 GLU A CA 1
ATOM 1395 C C . GLU A 1 182 ? 22.064 15.067 -18.992 1.00 92.75 182 GLU A C 1
ATOM 1397 O O . GLU A 1 182 ? 21.051 15.513 -18.442 1.00 92.75 182 GLU A O 1
ATOM 1402 N N . ALA A 1 183 ? 22.260 13.753 -19.139 1.00 93.56 183 ALA A N 1
ATOM 1403 C CA . ALA A 1 183 ? 21.318 12.761 -18.655 1.00 93.56 183 ALA A CA 1
ATOM 1404 C C . ALA A 1 183 ? 21.502 12.542 -17.144 1.00 93.56 183 ALA A C 1
ATOM 1406 O O . ALA A 1 183 ? 22.630 12.483 -16.662 1.00 93.56 183 ALA A O 1
ATOM 1407 N N . PRO A 1 184 ? 20.410 12.425 -16.371 1.00 94.38 184 PRO A N 1
ATOM 1408 C CA . PRO A 1 184 ? 20.509 12.120 -14.950 1.00 94.38 184 PRO A CA 1
ATOM 1409 C C . PRO A 1 184 ? 20.916 10.656 -14.732 1.00 94.38 184 PRO A C 1
ATOM 1411 O O . PRO A 1 184 ? 20.390 9.768 -15.402 1.00 94.38 184 PRO A O 1
ATOM 1414 N N . ASP A 1 185 ? 21.763 10.409 -13.730 1.00 89.12 185 ASP A N 1
ATOM 1415 C CA . ASP A 1 185 ? 22.252 9.061 -13.385 1.00 89.12 185 ASP A CA 1
ATOM 1416 C C . ASP A 1 185 ? 21.136 8.110 -12.906 1.00 89.12 185 ASP A C 1
ATOM 1418 O O . ASP A 1 185 ? 21.262 6.892 -13.000 1.00 89.12 185 ASP A O 1
ATOM 1422 N N . ALA A 1 186 ? 20.036 8.651 -12.369 1.00 93.56 186 ALA A N 1
ATOM 1423 C CA . ALA A 1 186 ? 18.905 7.880 -11.852 1.00 93.56 186 ALA A CA 1
ATOM 1424 C C . ALA A 1 186 ? 17.595 8.692 -11.860 1.00 93.56 186 ALA A C 1
ATOM 1426 O O . ALA A 1 186 ? 17.569 9.893 -12.133 1.00 93.56 186 ALA A O 1
ATOM 1427 N N . GLY A 1 187 ? 16.477 8.036 -11.528 1.00 95.75 187 GLY A N 1
ATOM 1428 C CA . GLY A 1 187 ? 15.190 8.709 -11.294 1.00 95.75 187 GLY A CA 1
ATOM 1429 C C . GLY A 1 187 ? 14.308 8.888 -12.536 1.00 95.75 187 GLY A C 1
ATOM 1430 O O . GLY A 1 187 ? 13.249 9.517 -12.463 1.00 95.75 187 GLY A O 1
ATOM 1431 N N . ILE A 1 188 ? 14.708 8.349 -13.690 1.00 97.88 188 ILE A N 1
ATOM 1432 C CA . ILE A 1 188 ? 13.866 8.309 -14.894 1.00 97.88 188 ILE A CA 1
ATOM 1433 C C . ILE A 1 188 ? 12.815 7.205 -14.720 1.00 97.88 188 ILE A C 1
ATOM 1435 O O . ILE A 1 188 ? 13.130 6.099 -14.302 1.00 97.88 188 ILE A O 1
ATOM 1439 N N . CYS A 1 189 ? 11.549 7.464 -15.055 1.00 97.19 189 CYS A N 1
ATOM 1440 C CA . CYS A 1 189 ? 10.530 6.412 -15.064 1.00 97.19 189 CYS A CA 1
ATOM 1441 C C . CYS A 1 189 ? 10.552 5.618 -16.386 1.00 97.19 189 CYS A C 1
ATOM 1443 O O . CYS A 1 189 ? 10.816 6.207 -17.442 1.00 97.19 189 CYS A O 1
ATOM 1445 N N . PRO A 1 190 ? 10.159 4.328 -16.385 1.00 97.50 190 PRO A N 1
ATOM 1446 C CA . PRO A 1 190 ? 10.131 3.502 -17.599 1.00 97.50 190 PRO A CA 1
ATOM 1447 C C . PRO A 1 190 ? 9.296 4.102 -18.743 1.00 97.50 190 PRO A C 1
ATOM 1449 O O . PRO A 1 190 ? 9.605 3.931 -19.917 1.00 97.50 190 PRO A O 1
ATOM 1452 N N . TYR A 1 191 ? 8.261 4.885 -18.432 1.00 97.81 191 TYR A N 1
ATOM 1453 C CA . TYR A 1 191 ? 7.439 5.560 -19.441 1.00 97.81 191 TYR A CA 1
ATOM 1454 C C . TYR A 1 191 ? 8.212 6.629 -20.221 1.00 97.81 191 TYR A C 1
ATOM 1456 O O . TYR A 1 191 ? 7.984 6.803 -21.416 1.00 97.81 191 TYR A O 1
ATOM 1464 N N . CYS A 1 192 ? 9.127 7.356 -19.573 1.00 98.06 192 CYS A N 1
ATOM 1465 C CA . CYS A 1 192 ? 9.941 8.351 -20.269 1.00 98.06 192 CYS A CA 1
ATOM 1466 C C . CYS A 1 192 ? 10.940 7.714 -21.235 1.00 98.06 192 CYS A C 1
ATOM 1468 O O . CYS A 1 192 ? 11.267 8.350 -22.235 1.00 98.06 192 CYS A O 1
ATOM 1470 N N . ILE A 1 193 ? 11.359 6.475 -20.968 1.00 98.12 193 ILE A N 1
ATOM 1471 C CA . ILE A 1 193 ? 12.134 5.654 -21.902 1.00 98.12 193 ILE A CA 1
ATOM 1472 C C . ILE A 1 193 ? 11.225 5.223 -23.057 1.00 98.12 193 ILE A C 1
ATOM 1474 O O . ILE A 1 193 ? 11.470 5.588 -24.200 1.00 98.12 193 ILE A O 1
ATOM 1478 N N . ALA A 1 194 ? 10.099 4.563 -22.763 1.00 97.81 194 ALA A N 1
ATOM 1479 C CA . ALA A 1 194 ? 9.188 4.023 -23.780 1.00 97.81 194 ALA A CA 1
ATOM 1480 C C . ALA A 1 194 ? 8.707 5.067 -24.802 1.00 97.81 194 ALA A C 1
ATOM 1482 O O . ALA A 1 194 ? 8.630 4.795 -26.000 1.00 97.81 194 ALA A O 1
ATOM 1483 N N . PHE A 1 195 ? 8.399 6.281 -24.338 1.00 96.69 195 PHE A N 1
ATOM 1484 C CA . PHE A 1 195 ? 7.926 7.371 -25.194 1.00 96.69 195 PHE A CA 1
ATOM 1485 C C . PHE A 1 195 ? 9.049 8.275 -25.728 1.00 96.69 195 PHE A C 1
ATOM 1487 O O . PHE A 1 195 ? 8.746 9.304 -26.327 1.00 96.69 195 PHE A O 1
ATOM 1494 N N . GLY A 1 196 ? 10.324 7.940 -25.495 1.00 97.19 196 GLY A N 1
ATOM 1495 C CA . GLY A 1 196 ? 11.478 8.719 -25.963 1.00 97.19 196 GLY A CA 1
ATOM 1496 C C . GLY A 1 196 ? 11.592 10.117 -25.347 1.00 97.19 196 GLY A C 1
ATOM 1497 O O . GLY A 1 196 ? 12.302 10.969 -25.871 1.00 97.19 196 GLY A O 1
ATOM 1498 N N . LYS A 1 197 ? 10.895 10.390 -24.236 1.00 97.94 197 LYS A N 1
ATOM 1499 C CA . LYS A 1 197 ? 10.916 11.707 -23.577 1.00 97.94 197 LYS A CA 1
ATOM 1500 C C . LYS A 1 197 ? 12.268 12.003 -22.945 1.00 97.94 197 LYS A C 1
ATOM 1502 O O . LYS A 1 197 ? 12.711 13.143 -22.986 1.00 97.94 197 LYS A O 1
ATOM 1507 N N . ALA A 1 198 ? 12.899 10.991 -22.351 1.00 97.62 198 ALA A N 1
ATOM 1508 C CA . ALA A 1 198 ? 14.223 11.141 -21.758 1.00 97.62 198 ALA A CA 1
ATOM 1509 C C . ALA A 1 198 ? 15.284 11.409 -22.835 1.00 97.62 198 ALA A C 1
ATOM 1511 O O . ALA A 1 198 ? 16.048 12.360 -22.697 1.00 97.62 198 ALA A O 1
ATOM 1512 N N . ALA A 1 199 ? 15.244 10.658 -23.939 1.00 97.50 199 ALA A N 1
ATOM 1513 C CA . ALA A 1 199 ? 16.097 10.898 -25.098 1.00 97.50 199 ALA A CA 1
ATOM 1514 C C . ALA A 1 199 ? 15.896 12.307 -25.677 1.00 97.50 199 ALA A C 1
ATOM 1516 O O . ALA A 1 199 ? 16.849 13.067 -25.796 1.00 97.50 199 ALA A O 1
ATOM 1517 N N . ALA A 1 200 ? 14.649 12.717 -25.928 1.00 97.81 200 ALA A N 1
ATOM 1518 C CA . ALA A 1 200 ? 14.353 14.041 -26.478 1.00 97.81 200 ALA A CA 1
ATOM 1519 C C . ALA A 1 200 ? 14.741 15.203 -25.544 1.00 97.81 200 ALA A C 1
ATOM 1521 O O . ALA A 1 200 ? 15.072 16.285 -26.019 1.00 97.81 200 ALA A O 1
ATOM 1522 N N . ARG A 1 201 ? 14.657 15.006 -24.221 1.00 97.69 201 ARG A N 1
ATOM 1523 C CA . ARG A 1 201 ? 14.927 16.056 -23.228 1.00 97.69 201 ARG A CA 1
ATOM 1524 C C . ARG A 1 201 ? 16.409 16.203 -22.897 1.00 97.69 201 ARG A C 1
ATOM 1526 O O . ARG A 1 201 ? 16.838 17.326 -22.669 1.00 97.69 201 ARG A O 1
ATOM 1533 N N . TYR A 1 202 ? 17.140 15.094 -22.818 1.00 97.31 202 TYR A N 1
ATOM 1534 C CA . TYR A 1 202 ? 18.510 15.062 -22.291 1.00 97.31 202 TYR A CA 1
ATOM 1535 C C . TYR A 1 202 ? 19.552 14.576 -23.304 1.00 97.31 202 TYR A C 1
ATOM 1537 O O . TYR A 1 202 ? 20.728 14.489 -22.968 1.00 97.31 202 TYR A O 1
ATOM 1545 N N . GLY A 1 203 ? 19.134 14.172 -24.508 1.00 96.31 203 GLY A N 1
ATOM 1546 C CA . GLY A 1 203 ? 20.001 13.424 -25.421 1.00 96.31 203 GLY A CA 1
ATOM 1547 C C . GLY A 1 203 ? 20.417 12.064 -24.851 1.00 96.31 203 GLY A C 1
ATOM 1548 O O . GLY A 1 203 ? 21.494 11.577 -25.173 1.00 96.31 203 GLY A O 1
ATOM 1549 N N . ALA A 1 204 ? 19.602 11.485 -23.960 1.00 96.44 204 ALA A N 1
ATOM 1550 C CA . ALA A 1 204 ? 19.929 10.241 -23.277 1.00 96.44 204 ALA A CA 1
ATOM 1551 C C . ALA A 1 204 ? 19.795 9.024 -24.202 1.00 96.44 204 ALA A C 1
ATOM 1553 O O . ALA A 1 204 ? 18.766 8.858 -24.866 1.00 96.44 204 ALA A O 1
ATOM 1554 N N . THR A 1 205 ? 20.781 8.134 -24.155 1.00 96.25 205 THR A N 1
ATOM 1555 C CA . THR A 1 205 ? 20.667 6.757 -24.639 1.00 96.25 205 THR A CA 1
ATOM 1556 C C . THR A 1 205 ? 20.749 5.786 -23.464 1.00 96.25 205 THR A C 1
ATOM 1558 O O . THR A 1 205 ? 21.219 6.115 -22.377 1.00 96.25 205 THR A O 1
ATOM 1561 N N . PHE A 1 206 ? 20.235 4.581 -23.658 1.00 95.81 206 PHE A N 1
ATOM 1562 C CA . PHE A 1 206 ? 20.184 3.529 -22.637 1.00 95.81 206 PHE A CA 1
ATOM 1563 C C . PHE A 1 206 ? 21.000 2.303 -23.044 1.00 95.81 206 PHE A C 1
ATOM 1565 O O . PHE A 1 206 ? 21.233 1.412 -22.237 1.00 95.81 206 PHE A O 1
ATOM 1572 N N . ASN A 1 207 ? 21.448 2.280 -24.298 1.00 94.38 207 ASN A N 1
ATOM 1573 C CA . ASN A 1 207 ? 22.293 1.265 -24.902 1.00 94.38 207 ASN A CA 1
ATOM 1574 C C . ASN A 1 207 ? 23.365 1.958 -25.745 1.00 94.38 207 ASN A C 1
ATOM 1576 O O . ASN A 1 207 ? 23.206 3.130 -26.096 1.00 94.38 207 ASN A O 1
ATOM 1580 N N . ASP A 1 208 ? 24.430 1.227 -26.062 1.00 88.31 208 ASP A N 1
ATOM 1581 C CA . ASP A 1 208 ? 25.602 1.761 -26.764 1.00 88.31 208 ASP A CA 1
ATOM 1582 C C . ASP A 1 208 ? 25.903 0.957 -28.037 1.00 88.31 208 ASP A C 1
ATOM 1584 O O . ASP A 1 208 ? 25.810 1.474 -29.149 1.00 88.31 208 ASP A O 1
ATOM 1588 N N . VAL A 1 209 ? 26.163 -0.348 -27.898 1.00 91.25 209 VAL A N 1
ATOM 1589 C CA . VAL A 1 209 ? 26.601 -1.193 -29.016 1.00 91.25 209 VAL A CA 1
ATOM 1590 C C . VAL A 1 209 ? 25.462 -2.065 -29.541 1.00 91.25 209 VAL A C 1
ATOM 1592 O O . VAL A 1 209 ? 24.823 -2.790 -28.780 1.00 91.25 209 VAL A O 1
ATOM 1595 N N . ILE A 1 210 ? 25.252 -2.054 -30.859 1.00 94.94 210 ILE A N 1
ATOM 1596 C CA . ILE A 1 210 ? 24.372 -2.985 -31.579 1.00 94.94 210 ILE A CA 1
ATOM 1597 C C . ILE A 1 210 ? 25.253 -3.888 -32.446 1.00 94.94 210 ILE A C 1
ATOM 1599 O O . ILE A 1 210 ? 26.076 -3.400 -33.217 1.00 94.94 210 ILE A O 1
ATOM 1603 N N . ASP A 1 211 ? 25.107 -5.203 -32.292 1.00 93.88 211 ASP A N 1
ATOM 1604 C CA . ASP A 1 211 ? 25.897 -6.203 -33.010 1.00 93.88 211 ASP A CA 1
ATOM 1605 C C . ASP A 1 211 ? 25.183 -6.615 -34.302 1.00 93.88 211 ASP A C 1
ATOM 1607 O O . ASP A 1 211 ? 24.321 -7.501 -34.306 1.00 93.88 211 ASP A O 1
ATOM 1611 N N . GLY A 1 212 ? 25.515 -5.914 -35.387 1.00 90.94 212 GLY A N 1
ATOM 1612 C CA . GLY A 1 212 ? 24.999 -6.139 -36.737 1.00 90.94 212 GLY A CA 1
ATOM 1613 C C . GLY A 1 212 ? 24.231 -4.948 -37.311 1.00 90.94 212 GLY A C 1
ATOM 1614 O O . GLY A 1 212 ? 23.988 -3.947 -36.638 1.00 90.94 212 GLY A O 1
ATOM 1615 N N . ASP A 1 213 ? 23.841 -5.077 -38.578 1.00 91.19 213 ASP A N 1
ATOM 1616 C CA . ASP A 1 213 ? 23.125 -4.032 -39.307 1.00 91.19 213 ASP A CA 1
ATOM 1617 C C . ASP A 1 213 ? 21.610 -4.169 -39.115 1.00 91.19 213 ASP A C 1
ATOM 1619 O O . ASP A 1 213 ? 21.006 -5.200 -39.427 1.00 91.19 213 ASP A O 1
ATOM 1623 N N . VAL A 1 214 ? 20.982 -3.096 -38.637 1.00 95.56 214 VAL A N 1
ATOM 1624 C CA . VAL A 1 214 ? 19.526 -2.957 -38.516 1.00 95.56 214 VAL A CA 1
ATOM 1625 C C . VAL A 1 214 ? 19.084 -1.621 -39.114 1.00 95.56 214 VAL A C 1
ATOM 1627 O O . VAL A 1 214 ? 19.887 -0.690 -39.180 1.00 95.56 214 VAL A O 1
ATOM 1630 N N . PRO A 1 215 ? 17.815 -1.480 -39.536 1.00 97.25 215 PRO A N 1
ATOM 1631 C CA . PRO A 1 215 ? 17.293 -0.192 -39.982 1.00 97.25 215 PRO A CA 1
ATOM 1632 C C . PRO A 1 215 ? 17.475 0.912 -38.926 1.00 97.25 215 PRO A C 1
ATOM 1634 O O . PRO A 1 215 ? 17.310 0.663 -37.730 1.00 97.25 215 PRO A O 1
ATOM 1637 N N . ASP A 1 216 ? 17.710 2.154 -39.359 1.00 96.25 216 ASP A N 1
ATOM 1638 C CA . ASP A 1 216 ? 17.936 3.309 -38.467 1.00 96.25 216 ASP A CA 1
ATOM 1639 C C . ASP A 1 216 ? 16.833 3.494 -37.411 1.00 96.25 216 ASP A C 1
ATOM 1641 O O . ASP A 1 216 ? 17.077 3.916 -36.279 1.00 96.25 216 ASP A O 1
ATOM 1645 N N . GLU A 1 217 ? 15.586 3.174 -37.759 1.00 96.12 217 GLU A N 1
ATOM 1646 C CA . GLU A 1 217 ? 14.464 3.250 -36.823 1.00 96.12 217 GLU A CA 1
ATOM 1647 C C . GLU A 1 217 ? 14.539 2.215 -35.694 1.00 96.12 217 GLU A C 1
ATOM 1649 O O . GLU A 1 217 ? 14.130 2.518 -34.567 1.00 96.12 217 GLU A O 1
ATOM 1654 N N . VAL A 1 218 ? 15.086 1.030 -35.983 1.00 97.25 218 VAL A N 1
ATOM 1655 C CA . VAL A 1 218 ? 15.337 -0.037 -35.011 1.00 97.25 218 VAL A CA 1
ATOM 1656 C C . VAL A 1 218 ? 16.499 0.375 -34.125 1.00 97.25 218 VAL A C 1
ATOM 1658 O O . VAL A 1 218 ? 16.337 0.374 -32.907 1.00 97.25 218 VAL A O 1
ATOM 1661 N N . ALA A 1 219 ? 17.610 0.830 -34.715 1.00 96.88 219 ALA A N 1
ATOM 1662 C CA . ALA A 1 219 ? 18.766 1.322 -33.966 1.00 96.88 219 ALA A CA 1
ATOM 1663 C C . ALA A 1 219 ? 18.360 2.421 -32.975 1.00 96.88 219 ALA A C 1
ATOM 1665 O O . ALA A 1 219 ? 18.599 2.313 -31.774 1.00 96.88 219 ALA A O 1
ATOM 1666 N N . ARG A 1 220 ? 17.616 3.428 -33.441 1.00 95.88 220 ARG A N 1
ATOM 1667 C CA . ARG A 1 220 ? 17.072 4.484 -32.580 1.00 95.88 220 ARG A CA 1
ATOM 1668 C C . ARG A 1 220 ? 16.103 3.950 -31.520 1.00 95.88 220 ARG A C 1
ATOM 1670 O O . ARG A 1 220 ? 16.070 4.443 -30.398 1.00 95.88 220 ARG A O 1
ATOM 1677 N N . GLY A 1 221 ? 15.294 2.944 -31.852 1.00 97.06 221 GLY A N 1
ATOM 1678 C CA . GLY A 1 221 ? 14.428 2.257 -30.891 1.00 97.06 221 GLY A CA 1
ATOM 1679 C C . GLY A 1 221 ? 15.206 1.593 -29.749 1.00 97.06 221 GLY A C 1
ATOM 1680 O O . GLY A 1 221 ? 14.803 1.719 -28.592 1.00 97.06 221 GLY A O 1
ATOM 1681 N N . ILE A 1 222 ? 16.324 0.937 -30.062 1.00 97.19 222 ILE A N 1
ATOM 1682 C CA . ILE A 1 222 ? 17.218 0.306 -29.082 1.00 97.19 222 ILE A CA 1
ATOM 1683 C C . ILE A 1 222 ? 17.934 1.350 -28.227 1.00 97.19 222 ILE A C 1
ATOM 1685 O O . ILE A 1 222 ? 17.911 1.262 -27.000 1.00 97.19 222 ILE A O 1
ATOM 1689 N N . LEU A 1 223 ? 18.524 2.362 -28.860 1.00 96.31 223 LEU A N 1
ATOM 1690 C CA . LEU A 1 223 ? 19.348 3.350 -28.168 1.00 96.31 223 LEU A CA 1
ATOM 1691 C C . LEU A 1 223 ? 18.517 4.277 -27.271 1.00 96.31 223 LEU A C 1
ATOM 1693 O O . LEU A 1 223 ? 18.901 4.532 -26.136 1.00 96.31 223 LEU A O 1
ATOM 1697 N N . GLU A 1 224 ? 17.367 4.766 -27.742 1.00 97.12 224 GLU A N 1
ATOM 1698 C CA . GLU A 1 224 ? 16.640 5.866 -27.083 1.00 97.12 224 GLU A CA 1
ATOM 1699 C C . GLU A 1 224 ? 15.368 5.430 -26.349 1.00 97.12 224 GLU A C 1
ATOM 1701 O O . GLU A 1 224 ? 14.841 6.169 -25.513 1.00 97.12 224 GLU A O 1
ATOM 1706 N N . ARG A 1 225 ? 14.805 4.271 -26.712 1.00 97.88 225 ARG A N 1
ATOM 1707 C CA . ARG A 1 225 ? 13.454 3.862 -26.289 1.00 97.88 225 ARG A CA 1
ATOM 1708 C C . ARG A 1 225 ? 13.380 2.458 -25.713 1.00 97.88 225 ARG A C 1
ATOM 1710 O O . ARG A 1 225 ? 12.280 1.969 -25.460 1.00 97.88 225 ARG A O 1
ATOM 1717 N N . THR A 1 226 ? 14.524 1.834 -25.467 1.00 97.75 226 THR A N 1
ATOM 1718 C CA . THR A 1 226 ? 14.617 0.508 -24.864 1.00 97.75 226 THR A CA 1
ATOM 1719 C C . THR A 1 226 ? 15.514 0.581 -23.629 1.00 97.75 226 THR A C 1
ATOM 1721 O O . THR A 1 226 ? 16.591 1.154 -23.725 1.00 97.75 226 THR A O 1
ATOM 1724 N N . PRO A 1 227 ? 15.088 0.043 -22.474 1.00 97.38 227 PRO A N 1
ATOM 1725 C CA . PRO A 1 227 ? 15.912 -0.091 -21.281 1.00 97.38 227 PRO A CA 1
ATOM 1726 C C . PRO A 1 227 ? 17.245 -0.769 -21.588 1.00 97.38 227 PRO A C 1
ATOM 1728 O O . PRO A 1 227 ? 17.327 -1.620 -22.477 1.00 97.38 227 PRO A O 1
ATOM 1731 N N . GLY A 1 228 ? 18.276 -0.363 -20.861 1.00 94.38 228 GLY A N 1
ATOM 1732 C CA . GLY A 1 228 ? 19.619 -0.879 -21.042 1.00 94.38 228 GLY A CA 1
ATOM 1733 C C . GLY A 1 228 ? 19.825 -2.235 -20.396 1.00 94.38 228 GLY A C 1
ATOM 1734 O O . GLY A 1 228 ? 19.217 -2.536 -19.370 1.00 94.38 228 GLY A O 1
ATOM 1735 N N . ILE A 1 229 ? 20.725 -3.029 -20.969 1.00 92.38 229 ILE A N 1
ATOM 1736 C CA . ILE A 1 229 ? 21.164 -4.286 -20.357 1.00 92.38 229 ILE A CA 1
ATOM 1737 C C . ILE A 1 229 ? 22.014 -3.947 -19.122 1.00 92.38 229 ILE A C 1
ATOM 1739 O O . ILE A 1 229 ? 22.999 -3.215 -19.253 1.00 92.38 229 ILE A O 1
ATOM 1743 N N . PRO A 1 230 ? 21.674 -4.454 -17.923 1.00 87.00 230 PRO A N 1
ATOM 1744 C CA . PRO A 1 230 ? 22.463 -4.204 -16.726 1.00 87.00 230 PRO A CA 1
ATOM 1745 C C . PRO A 1 230 ? 23.798 -4.956 -16.829 1.00 87.00 230 PRO A C 1
ATOM 1747 O O . PRO A 1 230 ? 23.857 -6.172 -16.651 1.00 87.00 230 PRO A O 1
ATOM 1750 N N . SER A 1 231 ? 24.870 -4.230 -17.141 1.00 82.81 231 SER A N 1
ATOM 1751 C CA . SER A 1 231 ? 26.226 -4.765 -17.279 1.00 82.81 231 SER A CA 1
ATOM 1752 C C . SER A 1 231 ? 27.259 -3.782 -16.728 1.00 82.81 231 SER A C 1
ATOM 1754 O O . SER A 1 231 ? 27.036 -2.573 -16.704 1.00 82.81 231 SER A O 1
ATOM 1756 N N . TRP A 1 232 ? 28.394 -4.321 -16.279 1.00 70.69 232 TRP A N 1
ATOM 1757 C CA . TRP A 1 232 ? 29.580 -3.548 -15.899 1.00 70.69 232 TRP A CA 1
ATOM 1758 C C . TRP A 1 232 ? 30.465 -3.191 -17.101 1.00 70.69 232 TRP A C 1
ATOM 1760 O O . TRP A 1 232 ? 31.306 -2.301 -16.995 1.00 70.69 232 TRP A O 1
ATOM 1770 N N . GLN A 1 233 ? 30.302 -3.898 -18.221 1.00 74.56 233 GLN A N 1
ATOM 1771 C CA . GLN A 1 233 ? 30.960 -3.598 -19.494 1.00 74.56 233 GLN A CA 1
ATOM 1772 C C . GLN A 1 233 ? 29.965 -2.925 -20.447 1.00 74.56 233 GLN A C 1
ATOM 1774 O O . GLN A 1 233 ? 28.824 -2.678 -20.068 1.00 74.56 233 GLN A O 1
ATOM 1779 N N . SER A 1 234 ? 30.380 -2.618 -21.679 1.00 78.75 234 SER A N 1
ATOM 1780 C CA . SER A 1 234 ? 29.464 -2.171 -22.736 1.00 78.75 234 SER A CA 1
ATOM 1781 C C . SER A 1 234 ? 28.787 -3.396 -23.369 1.00 78.75 234 SER A C 1
ATOM 1783 O O . SER A 1 234 ? 29.420 -4.069 -24.189 1.00 78.75 234 SER A O 1
ATOM 1785 N N . PRO A 1 235 ? 27.530 -3.732 -23.008 1.00 86.31 235 PRO A N 1
ATOM 1786 C CA . PRO A 1 235 ? 26.866 -4.904 -23.554 1.00 86.31 235 PRO A CA 1
ATOM 1787 C C . PRO A 1 235 ? 26.543 -4.685 -25.035 1.00 86.31 235 PRO A C 1
ATOM 1789 O O . PRO A 1 235 ? 26.266 -3.567 -25.478 1.00 86.31 235 PRO A O 1
ATOM 1792 N N . ARG A 1 236 ? 26.554 -5.774 -25.802 1.00 91.31 236 ARG A N 1
ATOM 1793 C CA . ARG A 1 236 ? 26.220 -5.781 -27.224 1.00 91.31 236 ARG A CA 1
ATOM 1794 C C . ARG A 1 236 ? 24.778 -6.211 -27.415 1.00 91.31 236 ARG A C 1
ATOM 1796 O O .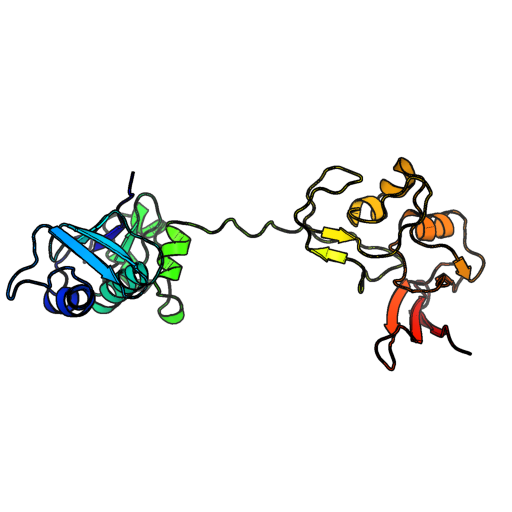 ARG A 1 236 ? 24.378 -7.294 -26.993 1.00 91.31 236 ARG A O 1
ATOM 1803 N N . TRP A 1 237 ? 24.000 -5.388 -28.098 1.00 95.69 237 TRP A N 1
ATOM 1804 C CA . TRP A 1 237 ? 22.636 -5.735 -28.450 1.00 95.69 237 TRP A CA 1
ATOM 1805 C C . TRP A 1 237 ? 22.613 -6.649 -29.672 1.00 95.69 237 TRP A C 1
ATOM 1807 O O . TRP A 1 237 ? 22.938 -6.213 -30.775 1.00 95.69 237 TRP A O 1
ATOM 1817 N N . LEU A 1 238 ? 22.232 -7.914 -29.492 1.00 96.88 238 LEU A N 1
ATOM 1818 C CA . LEU A 1 238 ? 22.247 -8.884 -30.588 1.00 96.88 238 LEU A CA 1
ATOM 1819 C C . LEU A 1 238 ? 21.150 -8.610 -31.626 1.00 96.88 238 LEU A C 1
ATOM 1821 O O . LEU A 1 238 ? 20.029 -8.216 -31.290 1.00 96.88 238 LEU A O 1
ATOM 1825 N N . THR A 1 239 ? 21.458 -8.891 -32.892 1.00 97.19 239 THR A N 1
ATOM 1826 C CA . THR A 1 239 ? 20.535 -8.773 -34.030 1.00 97.19 239 THR A CA 1
ATOM 1827 C C . THR A 1 239 ? 20.350 -10.125 -34.724 1.00 97.19 239 THR A C 1
ATOM 1829 O O . THR A 1 239 ? 21.203 -11.009 -34.643 1.00 97.19 239 THR A O 1
ATOM 1832 N N . HIS A 1 240 ? 19.198 -10.333 -35.367 1.00 97.31 240 HIS A N 1
ATOM 1833 C CA . HIS A 1 240 ? 18.900 -11.535 -36.151 1.00 97.31 240 HIS A CA 1
ATOM 1834 C C . HIS A 1 240 ? 17.713 -11.291 -37.091 1.00 97.31 240 HIS A C 1
ATOM 1836 O O . HIS A 1 240 ? 16.781 -10.571 -36.746 1.00 97.31 240 HIS A O 1
ATOM 1842 N N . CYS A 1 241 ? 17.704 -11.927 -38.268 1.00 96.50 241 CYS A N 1
ATOM 1843 C CA . CYS A 1 241 ? 16.664 -11.732 -39.294 1.00 96.50 241 CYS A CA 1
ATOM 1844 C C . CYS A 1 241 ? 16.460 -10.260 -39.722 1.00 96.50 241 CYS A C 1
ATOM 1846 O O . CYS A 1 241 ? 15.353 -9.889 -40.105 1.00 96.50 241 CYS A O 1
ATOM 1848 N N . GLY A 1 242 ? 17.511 -9.432 -39.671 1.00 94.38 242 GLY A N 1
ATOM 1849 C CA . GLY A 1 242 ? 17.436 -8.012 -40.038 1.00 94.38 242 GLY A CA 1
ATOM 1850 C C . GLY A 1 242 ? 16.706 -7.125 -39.021 1.00 94.38 242 GLY A C 1
ATOM 1851 O O . GLY A 1 242 ? 16.323 -6.011 -39.365 1.00 94.38 242 GLY A O 1
ATOM 1852 N N . ASP A 1 243 ? 16.499 -7.610 -37.792 1.00 97.12 243 ASP A N 1
ATOM 1853 C CA . ASP A 1 243 ? 15.917 -6.859 -36.674 1.00 97.12 243 ASP A CA 1
ATOM 1854 C C . ASP A 1 243 ? 16.744 -7.073 -35.392 1.00 97.12 243 ASP A C 1
ATOM 1856 O O . ASP A 1 243 ? 17.547 -8.007 -35.291 1.00 97.12 243 ASP A O 1
ATOM 1860 N N . ALA A 1 244 ? 16.544 -6.222 -34.389 1.00 97.12 244 ALA A N 1
ATOM 1861 C CA . ALA A 1 244 ? 17.126 -6.413 -33.069 1.00 97.12 244 ALA A CA 1
ATOM 1862 C C . ALA A 1 244 ? 16.406 -7.539 -32.306 1.00 97.12 244 ALA A C 1
ATOM 1864 O O . ALA A 1 244 ? 15.183 -7.711 -32.376 1.00 97.12 244 ALA A O 1
ATOM 1865 N N . ALA A 1 245 ? 17.171 -8.323 -31.551 1.00 97.31 245 ALA A N 1
ATOM 1866 C CA . ALA A 1 245 ? 16.625 -9.364 -30.697 1.00 97.31 245 ALA A CA 1
ATOM 1867 C C . ALA A 1 245 ? 16.089 -8.777 -29.379 1.00 97.31 245 ALA A C 1
ATOM 1869 O O . ALA A 1 245 ? 16.495 -7.704 -28.933 1.00 97.31 245 ALA A O 1
ATOM 1870 N N . GLU A 1 246 ? 15.153 -9.489 -28.756 1.00 97.69 246 GLU A N 1
ATOM 1871 C CA . GLU A 1 246 ? 14.641 -9.167 -27.427 1.00 97.69 246 GLU A CA 1
ATOM 1872 C C . GLU A 1 246 ? 15.592 -9.707 -26.362 1.00 97.69 246 GLU A C 1
ATOM 1874 O O . GLU A 1 246 ? 15.785 -10.918 -26.290 1.00 97.69 246 GLU A O 1
ATOM 1879 N N . TYR A 1 247 ? 16.156 -8.834 -25.533 1.00 96.94 247 TYR A N 1
ATOM 1880 C CA . TYR A 1 247 ? 16.874 -9.211 -24.324 1.00 96.94 247 TYR A CA 1
ATOM 1881 C C . TYR A 1 247 ? 15.906 -9.781 -23.281 1.00 96.94 247 TYR A C 1
ATOM 1883 O O . TYR A 1 247 ? 14.892 -9.157 -22.941 1.00 96.94 247 TYR A O 1
ATOM 1891 N N . LEU A 1 248 ? 16.234 -10.967 -22.773 1.00 94.75 248 LEU A N 1
ATOM 1892 C CA . LEU A 1 248 ? 15.405 -11.704 -21.826 1.00 94.75 248 LEU A CA 1
ATOM 1893 C C . LEU A 1 248 ? 15.951 -11.617 -20.407 1.00 94.75 248 LEU A C 1
ATOM 1895 O O . LEU A 1 248 ? 15.213 -11.227 -19.504 1.00 94.75 248 LEU A O 1
ATOM 1899 N N . GLU A 1 249 ? 17.217 -11.971 -20.217 1.00 91.69 249 GLU A N 1
ATOM 1900 C CA . GLU A 1 249 ? 17.870 -11.991 -18.912 1.00 91.69 249 GLU A CA 1
ATOM 1901 C C . GLU A 1 249 ? 19.393 -12.080 -19.053 1.00 91.69 249 GLU A C 1
ATOM 1903 O O . GLU A 1 249 ? 19.933 -12.450 -20.102 1.00 91.69 249 GLU A O 1
ATOM 1908 N N . ALA A 1 250 ? 20.082 -11.741 -17.969 1.00 87.50 250 ALA A N 1
ATOM 1909 C CA . ALA A 1 250 ? 21.479 -12.071 -17.767 1.00 87.50 250 ALA A CA 1
ATOM 1910 C C . ALA A 1 250 ? 21.547 -13.382 -16.982 1.00 87.50 250 ALA A C 1
ATOM 1912 O O . ALA A 1 250 ? 20.826 -13.561 -16.005 1.00 87.50 250 ALA A O 1
ATOM 1913 N N . LEU A 1 251 ? 22.422 -14.279 -17.416 1.00 82.94 251 LEU A N 1
ATOM 1914 C CA . LEU A 1 251 ? 22.739 -15.521 -16.733 1.00 82.94 251 LEU A CA 1
ATOM 1915 C C . LEU A 1 251 ? 24.021 -15.309 -15.938 1.00 82.94 251 LEU A C 1
ATOM 1917 O O . LEU A 1 251 ? 25.035 -14.875 -16.494 1.00 82.94 251 LEU A O 1
ATOM 1921 N N . ASP A 1 252 ? 23.980 -15.631 -14.652 1.00 76.12 252 ASP A N 1
ATOM 1922 C CA . ASP A 1 252 ? 25.150 -15.656 -13.786 1.00 76.12 252 ASP A CA 1
ATOM 1923 C C . ASP A 1 252 ? 25.559 -17.100 -13.461 1.00 76.12 252 ASP A C 1
ATOM 1925 O O . ASP A 1 252 ? 24.731 -18.009 -13.404 1.00 76.12 252 ASP A O 1
ATOM 1929 N N . ALA A 1 253 ? 26.870 -17.320 -13.329 1.00 61.94 253 ALA A N 1
ATOM 1930 C CA . ALA A 1 253 ? 27.420 -18.569 -12.799 1.00 61.94 253 ALA A CA 1
ATOM 1931 C C . ALA A 1 253 ? 27.768 -18.431 -11.305 1.00 61.94 253 ALA A C 1
ATOM 1933 O O . ALA A 1 253 ? 27.562 -19.369 -10.543 1.00 61.94 253 ALA A O 1
ATOM 1934 N N . ASP A 1 254 ? 28.236 -17.243 -10.893 1.00 63.03 254 ASP A N 1
ATOM 1935 C CA . ASP A 1 254 ? 28.728 -16.937 -9.540 1.00 63.03 254 ASP A CA 1
ATOM 1936 C C . ASP A 1 254 ? 28.247 -15.551 -9.036 1.00 63.03 254 ASP A C 1
ATOM 1938 O O . ASP A 1 254 ? 28.946 -14.857 -8.295 1.00 63.03 254 ASP A O 1
ATOM 1942 N N . GLY A 1 255 ? 27.065 -15.093 -9.469 1.00 60.50 255 GLY A N 1
ATOM 1943 C CA . GLY A 1 255 ? 26.493 -13.796 -9.064 1.00 60.50 255 GLY A CA 1
ATOM 1944 C C . GLY A 1 255 ? 27.001 -12.567 -9.837 1.00 60.50 255 GLY A C 1
ATOM 1945 O O . GLY A 1 255 ? 26.669 -11.436 -9.480 1.00 60.50 255 GLY A O 1
ATOM 1946 N N . GLN A 1 256 ? 27.778 -12.768 -10.906 1.00 61.44 256 GLN A N 1
ATOM 1947 C CA . GLN A 1 256 ? 28.066 -11.752 -11.926 1.00 61.44 256 GLN A CA 1
ATOM 1948 C C . GLN A 1 256 ? 27.538 -12.220 -13.292 1.00 61.44 256 GLN A C 1
ATOM 1950 O O . GLN A 1 256 ? 27.699 -13.406 -13.602 1.00 61.44 256 GLN A O 1
ATOM 1955 N N . PRO A 1 257 ? 26.942 -11.330 -14.118 1.00 63.03 257 PRO A N 1
ATOM 1956 C CA . PRO A 1 257 ? 26.506 -11.671 -15.470 1.00 63.03 257 PRO A CA 1
ATOM 1957 C C . PRO A 1 257 ? 27.649 -12.288 -16.281 1.00 63.03 257 PRO A C 1
ATOM 1959 O O . PRO A 1 257 ? 28.635 -11.623 -16.591 1.00 63.03 257 PRO A O 1
ATOM 1962 N N . ALA A 1 258 ? 27.519 -13.570 -16.613 1.00 73.75 258 ALA A N 1
ATOM 1963 C CA . ALA A 1 258 ? 28.484 -14.312 -17.417 1.00 73.75 258 ALA A CA 1
ATOM 1964 C C . ALA A 1 258 ? 28.009 -14.452 -18.867 1.00 73.75 258 ALA A C 1
ATOM 1966 O O . ALA A 1 258 ? 28.817 -14.661 -19.772 1.00 73.75 258 ALA A O 1
ATOM 1967 N N . SER A 1 259 ? 26.699 -14.385 -19.111 1.00 85.56 259 SER A N 1
ATOM 1968 C CA . SER A 1 259 ? 26.104 -14.477 -20.447 1.00 85.56 259 SER A CA 1
ATOM 1969 C C . SER A 1 259 ? 24.782 -13.726 -20.528 1.00 85.56 259 SER A C 1
ATOM 1971 O O . SER A 1 259 ? 24.079 -13.594 -19.532 1.00 85.56 259 SER A O 1
ATOM 1973 N N . TYR A 1 260 ? 24.413 -13.267 -21.719 1.00 91.56 260 TYR A N 1
ATOM 1974 C CA . TYR A 1 260 ? 23.171 -12.526 -21.951 1.00 91.56 260 TYR A CA 1
ATOM 1975 C C . TYR A 1 260 ? 22.313 -13.279 -22.952 1.00 91.56 260 TYR A C 1
ATOM 1977 O O . TYR A 1 260 ? 22.777 -13.605 -24.046 1.00 91.56 260 TYR A O 1
ATOM 1985 N N . LEU A 1 261 ? 21.068 -13.558 -22.573 1.00 94.75 261 LEU A N 1
ATOM 1986 C CA . LEU A 1 261 ? 20.128 -14.310 -23.389 1.00 94.75 261 LEU A CA 1
ATOM 1987 C C . LEU A 1 261 ? 19.201 -13.362 -24.147 1.00 94.75 261 LEU A C 1
ATOM 1989 O O . LEU A 1 261 ? 18.564 -12.480 -23.567 1.00 94.75 261 LEU A O 1
ATOM 1993 N N . PHE A 1 262 ? 19.075 -13.608 -25.445 1.00 97.00 262 PHE A N 1
ATOM 1994 C CA . PHE A 1 262 ? 18.183 -12.897 -26.342 1.00 97.00 262 PHE A CA 1
ATOM 1995 C C . PHE A 1 262 ? 17.289 -13.865 -27.118 1.00 97.00 262 PHE A C 1
ATOM 1997 O O . PHE A 1 262 ? 17.585 -15.053 -27.273 1.00 97.00 262 PHE A O 1
ATOM 2004 N N . ARG A 1 263 ? 16.205 -13.334 -27.679 1.00 97.88 263 ARG A N 1
ATOM 2005 C CA . ARG A 1 263 ? 15.311 -14.047 -28.591 1.00 97.88 263 ARG A CA 1
ATOM 2006 C C . ARG A 1 263 ? 15.044 -13.223 -29.839 1.00 97.88 263 ARG A C 1
ATOM 2008 O O . ARG A 1 263 ? 14.596 -12.081 -29.759 1.00 97.88 263 ARG A O 1
ATOM 2015 N N . CYS A 1 264 ? 15.261 -13.814 -31.011 1.00 97.50 264 CYS A N 1
ATOM 2016 C CA . CYS A 1 264 ? 14.853 -13.197 -32.265 1.00 97.50 264 CYS A CA 1
ATOM 2017 C C . CYS A 1 264 ? 13.329 -13.034 -32.290 1.00 97.50 2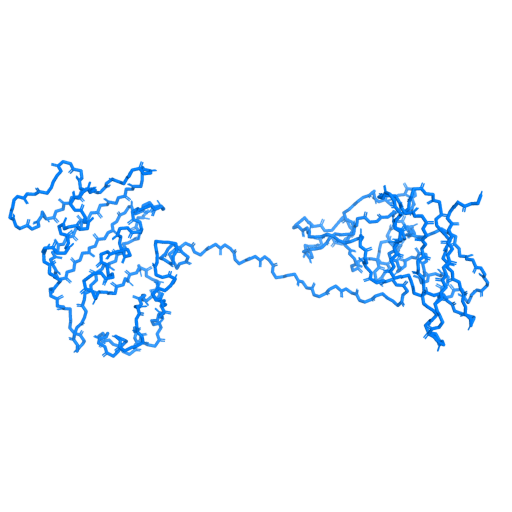64 CYS A C 1
ATOM 2019 O O . CYS A 1 264 ? 12.583 -14.005 -32.163 1.00 97.50 264 CYS A O 1
ATOM 2021 N N . ARG A 1 265 ? 12.864 -11.805 -32.510 1.00 96.00 265 ARG A N 1
ATOM 2022 C CA . ARG A 1 265 ? 11.435 -11.465 -32.539 1.00 96.00 265 ARG A CA 1
ATOM 2023 C C . ARG A 1 265 ? 10.722 -11.939 -33.808 1.00 96.00 265 ARG A C 1
ATOM 2025 O O . ARG A 1 265 ? 9.500 -12.023 -33.816 1.00 96.00 265 ARG A O 1
ATOM 2032 N N . VAL A 1 266 ? 11.481 -12.254 -34.862 1.00 96.25 266 VAL A N 1
ATOM 2033 C CA . VAL A 1 266 ? 10.957 -12.699 -36.163 1.00 96.25 266 VAL A CA 1
ATOM 2034 C C . VAL A 1 266 ? 10.752 -14.214 -36.194 1.00 96.25 266 VAL A C 1
ATOM 2036 O O . VAL A 1 266 ? 9.669 -14.678 -36.534 1.00 96.25 266 VAL A O 1
ATOM 2039 N N . CYS A 1 267 ? 11.776 -14.996 -35.836 1.00 97.19 267 CYS A N 1
ATOM 2040 C CA . CYS A 1 267 ? 11.746 -16.459 -35.961 1.00 97.19 267 CYS A CA 1
ATOM 2041 C C . CYS A 1 267 ? 11.764 -17.215 -34.623 1.00 97.19 267 CYS A C 1
ATOM 2043 O O . CYS A 1 267 ? 11.649 -18.436 -34.619 1.00 97.19 267 CYS A O 1
ATOM 2045 N N . GLY A 1 268 ? 11.926 -16.521 -33.491 1.00 96.62 268 GLY A N 1
ATOM 2046 C CA . GLY A 1 268 ? 11.941 -17.126 -32.155 1.00 96.62 268 GLY A CA 1
ATOM 2047 C C . GLY A 1 268 ? 13.265 -17.772 -31.736 1.00 96.62 268 GLY A C 1
ATOM 2048 O O . GLY A 1 268 ? 13.350 -18.272 -30.618 1.00 96.62 268 GLY A O 1
ATOM 2049 N N . THR A 1 269 ? 14.297 -17.754 -32.587 1.00 97.56 269 THR A N 1
ATOM 2050 C CA . THR A 1 269 ? 15.615 -18.337 -32.279 1.00 97.56 269 THR A CA 1
ATOM 2051 C C . THR A 1 269 ? 16.241 -17.675 -31.052 1.00 97.56 269 THR A C 1
ATOM 2053 O O . THR A 1 269 ? 16.324 -16.447 -30.987 1.00 97.56 269 THR A O 1
ATOM 2056 N N . SER A 1 270 ? 16.707 -18.485 -30.101 1.00 97.12 270 SER A N 1
ATOM 2057 C CA . SER A 1 270 ? 17.502 -18.020 -28.962 1.00 97.12 270 SER A CA 1
ATOM 2058 C C . SER A 1 270 ? 18.924 -17.677 -29.400 1.00 97.12 270 SER A C 1
ATOM 2060 O O . SER A 1 270 ? 19.559 -18.446 -30.120 1.00 97.12 270 SER A O 1
ATOM 2062 N N . LEU A 1 271 ? 19.419 -16.533 -28.943 1.00 95.38 271 LEU A N 1
ATOM 2063 C CA . LEU A 1 271 ? 20.775 -16.047 -29.178 1.00 95.38 271 LEU A CA 1
ATOM 2064 C C . LEU A 1 271 ? 21.406 -15.770 -27.817 1.00 95.38 271 LEU A C 1
ATOM 2066 O O . LEU A 1 271 ? 20.712 -15.335 -26.901 1.00 95.38 271 LEU A O 1
ATOM 2070 N N . ALA A 1 272 ? 22.703 -15.992 -27.676 1.00 93.31 272 ALA A N 1
ATOM 2071 C CA . ALA A 1 272 ? 23.409 -15.619 -26.464 1.00 93.31 272 ALA A CA 1
ATOM 2072 C C . ALA A 1 272 ? 24.867 -15.312 -26.770 1.00 93.31 272 ALA A C 1
ATOM 2074 O O . ALA A 1 272 ? 25.435 -15.839 -27.727 1.00 93.31 272 ALA A O 1
ATOM 2075 N N . TYR A 1 273 ? 25.466 -14.479 -25.933 1.00 90.44 273 TYR A N 1
ATOM 2076 C CA . TYR A 1 273 ? 26.907 -14.291 -25.906 1.00 90.44 273 TYR A CA 1
ATOM 2077 C C . TYR A 1 273 ? 27.389 -14.192 -24.460 1.00 90.44 273 TYR A C 1
ATOM 2079 O O . TYR A 1 273 ? 26.607 -13.880 -23.558 1.00 90.44 273 TYR A O 1
ATOM 2087 N N . SER A 1 274 ? 28.674 -14.465 -24.261 1.00 84.88 274 SER A N 1
ATOM 2088 C CA . SER A 1 274 ? 29.361 -14.376 -22.974 1.00 84.88 274 SER A CA 1
ATOM 2089 C C . SER A 1 274 ? 30.422 -13.278 -23.046 1.00 84.88 274 SER A C 1
ATOM 2091 O O . SER A 1 274 ? 31.101 -13.163 -24.066 1.00 84.88 274 SER A O 1
ATOM 2093 N N . ASP A 1 275 ? 30.574 -12.489 -21.979 1.00 69.75 275 ASP A N 1
ATOM 2094 C CA . ASP A 1 275 ? 31.615 -11.443 -21.882 1.00 69.75 275 ASP A CA 1
ATOM 2095 C C . ASP A 1 275 ? 33.017 -12.026 -21.610 1.00 69.75 275 ASP A C 1
ATOM 2097 O O . ASP A 1 275 ? 34.014 -11.312 -21.697 1.00 69.75 275 ASP A O 1
ATOM 2101 N N . PHE A 1 276 ? 33.111 -13.328 -21.312 1.00 60.25 276 PHE A N 1
ATOM 2102 C CA . PHE A 1 276 ? 34.364 -14.042 -21.073 1.00 60.25 276 PHE A CA 1
ATOM 2103 C C . PHE A 1 276 ? 34.687 -15.011 -22.221 1.00 60.25 276 PHE A C 1
ATOM 2105 O O . PHE A 1 276 ? 34.027 -16.040 -22.382 1.00 60.25 276 PHE A O 1
ATOM 2112 N N . THR A 1 277 ? 35.754 -14.706 -22.962 1.00 46.75 277 THR A N 1
ATOM 2113 C CA . THR A 1 277 ? 36.661 -15.703 -23.559 1.00 46.75 277 THR A CA 1
ATOM 2114 C C . THR A 1 277 ? 38.074 -15.406 -23.106 1.00 46.75 277 THR A C 1
ATOM 2116 O O . THR A 1 277 ? 38.447 -14.215 -23.201 1.00 46.75 277 THR A O 1
#

Mean predicted aligned error: 11.37 Å